Protein AF-A0A257T0F4-F1 (afdb_monomer_lite)

Sequence (349 aa):
RDERGGELGLLVGLHEEAAIVVEAPRLDPSEKIGDDTCYRVRIDRREGSTVLWVDEQTFVVRRVEYPSGGYRRVLEPYLDEITDMTITAEIEGARLDPPVDNATFEFQVPKGAELVKRFEAVRMGSRIPKFKLRSLDGRVITRESLADKIVVIKFWQRDDLPFNYDDLAGFEQIRKRYQDNDAIVFLAVNTDPDEISDEQLQDTFSKAHLSLPIARVSLEAAQRSFGLQMVWTTLILGANGTLQEHVSGKYPNQATALPKSLKTLLDGGDLVLEAPEEAPNYLFYSGFAWQNAEESEEEQRAASGMGKIAPPSAPDLLRRTRLWNCSELKQPGNIVVVHDGSGSDRVFV

Secondary structure (DSSP, 8-state):
----SSGGGGTTT-TT-TT---S--EEEEEEEETTEEEEEEEEEETTEEEEEEEETTT--EEEEEEP-HHHHHHHTTTSS------EEEE-TT--SS----GGGG---PPTT----SS--SS-TTSBPPP-EEEETTSPEEETGGGTTSEEEEEEE-TTTHHHHHHHHHHHHHHHHHTTT-TTEEEEEEE---TTS-HHHHHHHHHHTT--PPEEE--HHHHHHHH--SSSS-EEEE-TTSBEEEEE-SSPTTHHHHHHHHHHHHHTT--S-----SS----TTTSTTSSS-----HHHHHHHS----PPPP---TT------------SS----EEEE-TTS-EEEE-

pLDDT: mean 79.05, std 20.1, range [26.62, 98.44]

Radius of gyration: 28.9 Å; chains: 1; bounding box: 63×54×84 Å

Structure (mmCIF, N/CA/C/O backbone):
data_AF-A0A257T0F4-F1
#
_entry.id   AF-A0A257T0F4-F1
#
loop_
_atom_site.group_PDB
_atom_site.id
_atom_site.type_symbol
_atom_site.label_atom_id
_atom_site.label_alt_id
_atom_site.label_comp_id
_atom_site.label_asym_id
_atom_site.label_entity_id
_atom_site.label_seq_id
_atom_site.pdbx_PDB_ins_code
_atom_site.Cartn_x
_atom_site.Cartn_y
_atom_site.Cartn_z
_atom_site.occupancy
_atom_site.B_iso_or_equiv
_atom_site.auth_seq_id
_atom_site.auth_comp_id
_atom_site.auth_asym_id
_atom_site.auth_atom_id
_atom_site.pdbx_PDB_model_num
ATOM 1 N N . ARG A 1 1 ? -13.808 7.728 49.754 1.00 31.72 1 ARG A N 1
ATOM 2 C CA . ARG A 1 1 ? -14.832 7.791 48.683 1.00 31.72 1 ARG A CA 1
ATOM 3 C C . ARG A 1 1 ? -14.141 8.336 47.433 1.00 31.72 1 ARG A C 1
ATOM 5 O O . ARG A 1 1 ? -14.502 9.426 47.039 1.00 31.72 1 ARG A O 1
ATOM 12 N N . ASP A 1 2 ? -13.117 7.645 46.899 1.00 35.06 2 ASP A N 1
ATOM 13 C CA . ASP A 1 2 ? -12.361 8.135 45.725 1.00 35.06 2 ASP A CA 1
ATOM 14 C C . ASP A 1 2 ? -11.356 7.110 45.125 1.00 35.06 2 ASP A C 1
ATOM 16 O O . ASP A 1 2 ? -10.183 7.415 44.977 1.00 35.06 2 ASP A O 1
ATOM 20 N N . GLU A 1 3 ? -11.753 5.858 44.845 1.00 26.62 3 GLU A N 1
ATOM 21 C CA . GLU A 1 3 ? -10.801 4.853 44.290 1.00 26.62 3 GLU A CA 1
ATOM 22 C C . GLU A 1 3 ? -11.372 3.961 43.170 1.00 26.62 3 GLU A C 1
ATOM 24 O O . GLU A 1 3 ? -10.793 2.942 42.824 1.00 26.62 3 GLU A O 1
ATOM 29 N N . ARG A 1 4 ? -12.498 4.331 42.544 1.00 32.34 4 ARG A N 1
ATOM 30 C CA . ARG A 1 4 ? -13.114 3.520 41.465 1.00 32.34 4 ARG A CA 1
ATOM 31 C C . ARG A 1 4 ? -12.918 4.080 40.051 1.00 32.34 4 ARG A C 1
ATOM 33 O O . ARG A 1 4 ? -13.611 3.667 39.133 1.00 32.34 4 ARG A O 1
ATOM 40 N N . GLY A 1 5 ? -12.000 5.031 39.873 1.00 30.39 5 GLY A N 1
ATOM 41 C CA . GLY A 1 5 ? -11.752 5.678 38.577 1.00 30.39 5 GLY A CA 1
ATOM 42 C C . GLY A 1 5 ? -10.773 4.942 37.653 1.00 30.39 5 GLY A C 1
ATOM 43 O O . GLY A 1 5 ? -10.746 5.236 36.464 1.00 30.39 5 GLY A O 1
ATOM 44 N N . GLY A 1 6 ? -9.974 4.002 38.175 1.00 28.42 6 GLY A N 1
ATOM 45 C CA . GLY A 1 6 ? -8.860 3.397 37.430 1.00 28.42 6 GLY A CA 1
ATOM 46 C C . GLY A 1 6 ? -9.224 2.220 36.517 1.00 28.42 6 GLY A C 1
ATOM 47 O O . GLY A 1 6 ? -8.565 2.017 35.504 1.00 28.42 6 GLY A O 1
ATOM 48 N N . GLU A 1 7 ? -10.271 1.453 36.830 1.00 32.12 7 GLU A N 1
ATOM 49 C CA . GLU A 1 7 ? -10.520 0.163 36.156 1.00 32.12 7 GLU A CA 1
ATOM 50 C C . GLU A 1 7 ? -11.373 0.257 34.878 1.00 32.12 7 GLU A C 1
ATOM 52 O O . GLU A 1 7 ? -11.357 -0.666 34.067 1.00 32.12 7 GLU A O 1
ATOM 57 N N . LEU A 1 8 ? -12.059 1.377 34.615 1.00 36.09 8 LEU A N 1
ATOM 58 C CA . LEU A 1 8 ? -12.884 1.519 33.401 1.00 36.09 8 LEU A CA 1
ATOM 59 C C . LEU A 1 8 ? -12.081 1.795 32.115 1.00 36.09 8 LEU A C 1
ATOM 61 O O . LEU A 1 8 ? -12.626 1.671 31.020 1.00 36.09 8 LEU A O 1
ATOM 65 N N . GLY A 1 9 ? -10.798 2.157 32.217 1.00 29.94 9 GLY A N 1
ATOM 66 C CA . GLY A 1 9 ? -9.962 2.481 31.053 1.00 29.94 9 GLY A CA 1
ATOM 67 C C . GLY A 1 9 ? -9.586 1.273 30.184 1.00 29.94 9 GLY A C 1
ATOM 68 O O . GLY A 1 9 ? -9.301 1.436 28.998 1.00 29.94 9 GLY A O 1
ATOM 69 N N . LEU A 1 10 ? -9.616 0.057 30.741 1.00 31.95 10 LEU A N 1
ATOM 70 C CA . LEU A 1 10 ? -9.079 -1.132 30.072 1.00 31.95 10 LEU A CA 1
ATOM 71 C C . LEU A 1 10 ? -10.031 -1.751 29.031 1.00 31.95 10 LEU A C 1
ATOM 73 O O . LEU A 1 10 ? -9.577 -2.428 28.115 1.00 31.95 10 LEU A O 1
ATOM 77 N N . LEU A 1 11 ? -11.343 -1.519 29.142 1.00 36.16 11 LEU A N 1
ATOM 78 C CA . LEU A 1 11 ? -12.356 -2.250 28.363 1.00 36.16 11 LEU A CA 1
ATOM 79 C C . LEU A 1 11 ? -12.718 -1.617 27.008 1.00 36.16 11 LEU A C 1
ATOM 81 O O . LEU A 1 11 ? -13.416 -2.246 26.221 1.00 36.16 11 LEU A O 1
ATOM 85 N N . VAL A 1 12 ? -12.241 -0.403 26.704 1.00 38.19 12 VAL A N 1
ATOM 86 C CA . VAL A 1 12 ? -12.656 0.352 25.497 1.00 38.19 12 VAL A CA 1
ATOM 87 C C . VAL A 1 12 ? -11.469 0.790 24.624 1.00 38.19 12 VAL A C 1
ATOM 89 O O . VAL A 1 12 ? -11.597 1.686 23.798 1.00 38.19 12 VAL A O 1
ATOM 92 N N . GLY A 1 13 ? -10.282 0.200 24.801 1.00 33.97 13 GLY A N 1
ATOM 93 C CA . GLY A 1 13 ? -9.096 0.619 24.040 1.00 33.97 13 GLY A CA 1
ATOM 94 C C . GLY A 1 13 ? -8.626 2.044 24.367 1.00 33.97 13 GLY A C 1
ATOM 95 O O . GLY A 1 13 ? -7.978 2.683 23.550 1.00 33.97 13 GLY A O 1
ATOM 96 N N . LEU A 1 14 ? -8.915 2.548 25.572 1.00 43.88 14 LEU A N 1
ATOM 97 C CA . LEU A 1 14 ? -8.487 3.875 26.042 1.00 43.88 14 LEU A CA 1
ATOM 98 C C . LEU A 1 14 ? -7.056 3.877 26.613 1.00 43.88 14 LEU A C 1
ATOM 100 O O . LEU A 1 14 ? -6.674 4.800 27.332 1.00 43.88 14 LEU A O 1
ATOM 104 N N . HIS A 1 15 ? -6.268 2.839 26.317 1.00 38.09 15 HIS A N 1
ATOM 105 C CA . HIS A 1 15 ? -4.993 2.564 26.982 1.00 38.09 15 HIS A CA 1
ATOM 106 C C . HIS A 1 15 ? -3.889 3.596 26.667 1.00 38.09 15 HIS A C 1
ATOM 108 O O . HIS A 1 15 ? -2.888 3.638 27.376 1.00 38.09 15 HIS A O 1
ATOM 114 N N . GLU A 1 16 ? -4.078 4.473 25.675 1.00 38.53 16 GLU A N 1
ATOM 115 C CA . GLU A 1 16 ? -3.131 5.557 25.363 1.00 38.53 16 GLU A CA 1
ATOM 116 C C . GLU A 1 16 ? -3.500 6.939 25.921 1.00 38.53 16 GLU A C 1
ATOM 118 O O . GLU A 1 16 ? -2.687 7.856 25.862 1.00 38.53 16 GLU A O 1
ATOM 123 N N . GLU A 1 17 ? -4.679 7.126 26.520 1.00 43.66 17 GLU A N 1
ATOM 124 C CA . GLU A 1 17 ? -5.156 8.471 26.896 1.00 43.66 17 GLU A CA 1
ATOM 125 C C . GLU A 1 17 ? -5.349 8.687 28.403 1.00 43.66 17 GLU A C 1
ATOM 127 O O . GLU A 1 17 ? -5.990 9.650 28.834 1.00 43.66 17 GLU A O 1
ATOM 132 N N . ALA A 1 18 ? -4.744 7.844 29.243 1.00 40.78 18 ALA A N 1
ATOM 133 C CA . ALA A 1 18 ? -4.708 8.078 30.690 1.00 40.78 18 ALA A CA 1
ATOM 134 C C . ALA A 1 18 ? -3.962 9.380 31.078 1.00 40.78 18 ALA A C 1
ATOM 136 O O . ALA A 1 18 ? -4.069 9.834 32.216 1.00 40.78 18 ALA A O 1
ATOM 137 N N . ALA A 1 19 ? -3.243 10.013 30.142 1.00 40.41 19 ALA A N 1
ATOM 138 C CA . ALA A 1 19 ? -2.398 11.175 30.408 1.00 40.41 19 ALA A CA 1
ATOM 139 C C . ALA A 1 19 ? -3.082 12.556 30.282 1.00 40.41 19 ALA A C 1
ATOM 141 O O . ALA A 1 19 ? -2.454 13.555 30.627 1.00 40.41 19 ALA A O 1
ATOM 142 N N . ILE A 1 20 ? -4.339 12.677 29.820 1.00 47.91 20 ILE A N 1
ATOM 143 C CA . ILE A 1 20 ? -4.983 14.005 29.661 1.00 47.91 20 ILE A CA 1
ATOM 144 C C . ILE A 1 20 ? -6.464 14.001 30.071 1.00 47.91 20 ILE A C 1
ATOM 146 O O . ILE A 1 20 ? -7.340 14.512 29.371 1.00 47.91 20 ILE A O 1
ATOM 150 N N . VAL A 1 21 ? -6.766 13.447 31.243 1.00 52.16 21 VAL A N 1
ATOM 151 C CA . VAL A 1 21 ? -8.035 13.743 31.919 1.00 52.16 21 VAL A CA 1
ATOM 152 C C . VAL A 1 21 ? -7.911 15.140 32.535 1.00 52.16 21 VAL A C 1
ATOM 154 O O . VAL A 1 21 ? -7.123 15.346 33.455 1.00 52.16 21 VAL A O 1
ATOM 157 N N . VAL A 1 22 ? -8.632 16.122 31.980 1.00 57.03 22 VAL A N 1
ATOM 158 C CA . VAL A 1 22 ? -8.560 17.528 32.433 1.00 57.03 22 VAL A CA 1
ATOM 159 C C . VAL A 1 22 ? -9.322 17.711 33.748 1.00 57.03 22 VAL A C 1
ATOM 161 O O . VAL A 1 22 ? -8.893 18.474 34.610 1.00 57.03 22 VAL A O 1
ATOM 164 N N . GLU A 1 23 ? -10.421 16.974 33.916 1.00 68.56 23 GLU A N 1
ATOM 165 C CA . GLU A 1 23 ? -11.276 16.985 35.103 1.00 68.56 23 GLU A CA 1
ATOM 166 C C . GLU A 1 23 ? -11.734 15.566 35.456 1.00 68.56 23 GLU A C 1
ATOM 168 O O . GLU A 1 23 ? -11.866 14.710 34.582 1.00 68.56 23 GLU A O 1
ATOM 173 N N . ALA A 1 24 ? -12.005 15.316 36.740 1.00 78.56 24 ALA A N 1
ATOM 174 C CA . ALA A 1 24 ? -12.550 14.036 37.185 1.00 78.56 24 ALA A CA 1
ATOM 175 C C . ALA A 1 24 ? -13.861 13.702 36.441 1.00 78.56 24 ALA A C 1
ATOM 177 O O . ALA A 1 24 ? -14.661 14.612 36.200 1.00 78.56 24 ALA A O 1
ATOM 178 N N . PRO A 1 25 ? -14.121 12.419 36.113 1.00 87.38 25 PRO A N 1
ATOM 179 C CA . PRO A 1 25 ? -15.364 12.020 35.466 1.00 87.38 25 PRO A CA 1
ATOM 180 C C . PRO A 1 25 ? -16.592 12.503 36.241 1.00 87.38 25 PRO A C 1
ATOM 182 O O . PRO A 1 25 ? -16.653 12.403 37.470 1.00 87.38 25 PRO A O 1
ATOM 185 N N . ARG A 1 26 ? -17.584 13.009 35.513 1.00 92.06 26 ARG A N 1
ATOM 186 C CA . ARG A 1 26 ? -18.834 13.533 36.065 1.00 92.06 26 ARG A CA 1
ATOM 187 C C . ARG A 1 26 ? -19.982 12.608 35.704 1.00 92.06 26 ARG A C 1
ATOM 189 O O . ARG A 1 26 ? -20.012 12.033 34.622 1.00 92.06 26 ARG A O 1
ATOM 196 N N . LEU A 1 27 ? -20.922 12.460 36.628 1.00 93.06 27 LEU A N 1
ATOM 197 C CA . LEU A 1 27 ? -22.152 11.726 36.375 1.00 93.06 27 LEU A CA 1
ATOM 198 C C . LEU A 1 27 ? -23.221 12.725 35.927 1.00 93.06 27 LEU A C 1
ATOM 200 O O . LEU A 1 27 ? -23.702 13.522 36.735 1.00 93.06 27 LEU A O 1
ATOM 204 N N . ASP A 1 28 ? -23.554 12.687 34.644 1.00 94.81 28 ASP A N 1
ATOM 205 C CA . ASP A 1 28 ? -24.693 13.403 34.080 1.00 94.81 28 ASP A CA 1
ATOM 206 C C . ASP A 1 28 ? -26.007 12.704 34.499 1.00 94.81 28 ASP A C 1
ATOM 208 O O . ASP A 1 28 ? -25.982 11.551 34.949 1.00 94.81 28 ASP A O 1
ATOM 212 N N . PRO A 1 29 ? -27.172 13.373 34.379 1.00 96.62 29 PRO A N 1
ATOM 213 C CA . PRO A 1 29 ? -28.459 12.732 34.630 1.00 96.62 29 PRO A CA 1
ATOM 214 C C . PRO A 1 29 ? -28.623 11.451 33.807 1.00 96.62 29 PRO A C 1
ATOM 216 O O . PRO A 1 29 ? -28.313 11.431 32.615 1.00 96.62 29 PRO A O 1
ATOM 219 N N . SER A 1 30 ? -29.124 10.391 34.444 1.00 95.38 30 SER A N 1
ATOM 220 C CA . SER A 1 30 ? -29.429 9.144 33.748 1.00 95.38 30 SER A CA 1
ATOM 221 C C . SER A 1 30 ? -30.477 9.370 32.660 1.00 95.38 30 SER A C 1
ATOM 223 O O . SER A 1 30 ? -31.446 10.111 32.843 1.00 95.38 30 SER A O 1
ATOM 225 N N . GLU A 1 31 ? -30.307 8.676 31.543 1.00 97.00 31 GLU A N 1
ATOM 226 C CA . GLU A 1 31 ? -31.229 8.700 30.410 1.00 97.00 31 GLU A CA 1
ATOM 227 C C . GLU A 1 31 ? -31.456 7.284 29.886 1.00 97.00 31 GLU A C 1
ATOM 229 O O . GLU A 1 31 ? -30.790 6.336 30.305 1.00 97.00 31 GLU A O 1
ATOM 234 N N . LYS A 1 32 ? -32.430 7.126 28.988 1.00 95.25 32 LYS A N 1
ATOM 235 C CA . LYS A 1 32 ? -32.784 5.820 28.437 1.00 95.25 32 LYS A CA 1
ATOM 236 C C . LYS A 1 32 ? -32.158 5.562 27.076 1.00 95.25 32 LYS A C 1
ATOM 238 O O . LYS A 1 32 ? -32.159 6.437 26.213 1.00 95.25 32 LYS A O 1
ATOM 243 N N . ILE A 1 33 ? -31.748 4.315 26.861 1.00 88.88 33 ILE A N 1
ATOM 244 C CA . ILE A 1 33 ? -31.523 3.735 25.536 1.00 88.88 33 ILE A CA 1
ATOM 245 C C . ILE A 1 33 ? -32.585 2.650 25.342 1.00 88.88 33 ILE A C 1
ATOM 247 O O . ILE A 1 33 ? -32.514 1.576 25.933 1.00 88.88 33 ILE A O 1
ATOM 251 N N . GLY A 1 34 ? -33.610 2.948 24.539 1.00 87.88 34 GLY A N 1
ATOM 252 C CA . GLY A 1 34 ? -34.795 2.092 24.448 1.00 87.88 34 GLY A CA 1
ATOM 253 C C . GLY A 1 34 ? -35.537 2.036 25.787 1.00 87.88 34 GLY A C 1
ATOM 254 O O . GLY A 1 34 ? -35.947 3.072 26.314 1.00 87.88 34 GLY A O 1
ATOM 255 N N . ASP A 1 35 ? -35.697 0.833 26.337 1.00 89.69 35 ASP A N 1
ATOM 256 C CA . ASP A 1 35 ? -36.351 0.618 27.633 1.00 89.69 35 ASP A CA 1
ATOM 257 C C . ASP A 1 35 ? -35.382 0.684 28.827 1.00 89.69 35 ASP A C 1
ATOM 259 O O . ASP A 1 35 ? -35.828 0.933 29.955 1.00 89.69 35 ASP A O 1
ATOM 263 N N . ASP A 1 36 ? -34.079 0.533 28.568 1.00 89.38 36 ASP A N 1
ATOM 264 C CA . ASP A 1 36 ? -33.017 0.437 29.570 1.00 89.38 36 ASP A CA 1
ATOM 265 C C . ASP A 1 36 ? -32.603 1.831 30.059 1.00 89.38 36 ASP A C 1
ATOM 267 O O . ASP A 1 36 ? -32.347 2.738 29.263 1.00 89.38 36 ASP A O 1
ATOM 271 N N . THR A 1 37 ? -32.516 2.014 31.378 1.00 96.38 37 THR A N 1
ATOM 272 C CA . THR A 1 37 ? -31.956 3.233 31.978 1.00 96.38 37 THR A CA 1
ATOM 273 C C . THR A 1 37 ? -30.436 3.102 32.061 1.00 96.38 37 THR A C 1
ATOM 275 O O . THR A 1 37 ? -29.922 2.063 32.478 1.00 96.38 37 THR A O 1
ATOM 278 N N . CYS A 1 38 ? -29.708 4.156 31.698 1.00 96.50 38 CYS A N 1
ATOM 279 C CA . CYS A 1 38 ? -28.253 4.199 31.732 1.00 96.50 38 CYS A CA 1
ATOM 280 C C . CYS A 1 38 ? -27.739 5.390 32.549 1.00 96.50 38 CYS A C 1
ATOM 282 O O . CYS A 1 38 ? -28.185 6.525 32.367 1.00 96.50 38 CYS A O 1
ATOM 284 N N . TYR A 1 39 ? -26.719 5.139 33.367 1.00 96.56 39 TYR A N 1
ATOM 285 C CA . TYR A 1 39 ? -25.829 6.169 33.882 1.00 96.56 39 TYR A CA 1
ATOM 286 C C . TYR A 1 39 ? -25.052 6.801 32.727 1.00 96.56 39 TYR A C 1
ATOM 288 O O . TYR A 1 39 ? -24.509 6.095 31.877 1.00 96.56 39 TYR A O 1
ATOM 296 N N . ARG A 1 40 ? -24.947 8.130 32.725 1.00 97.12 40 ARG A N 1
ATOM 297 C CA . ARG A 1 40 ? -24.143 8.873 31.751 1.00 97.12 40 ARG A CA 1
ATOM 298 C C . ARG A 1 40 ? -22.881 9.393 32.421 1.00 97.12 40 ARG A C 1
ATOM 300 O O . ARG A 1 40 ? -22.921 10.351 33.187 1.00 97.12 40 ARG A O 1
ATOM 307 N N . VAL A 1 41 ? -21.751 8.744 32.162 1.00 95.06 41 VAL A N 1
ATOM 308 C CA . VAL A 1 41 ? -20.453 9.136 32.722 1.00 95.06 41 VAL A CA 1
ATOM 309 C C . VAL A 1 41 ? -19.721 10.004 31.707 1.00 95.06 41 VAL A C 1
ATOM 311 O O . VAL A 1 41 ? -19.222 9.507 30.698 1.00 95.06 41 VAL A O 1
ATOM 314 N N . ARG A 1 42 ? -19.658 11.308 31.972 1.00 92.75 42 ARG A N 1
ATOM 315 C CA . ARG A 1 42 ? -18.947 12.291 31.159 1.00 92.75 42 ARG A CA 1
ATOM 316 C C . ARG A 1 42 ? -17.486 12.377 31.575 1.00 92.75 42 ARG A C 1
ATOM 318 O O . ARG A 1 42 ? -17.168 12.550 32.749 1.00 92.75 42 ARG A O 1
ATOM 325 N N . ILE A 1 43 ? -16.602 12.318 30.592 1.00 89.38 43 ILE A N 1
ATOM 326 C CA . ILE A 1 43 ? -15.160 12.470 30.745 1.00 89.38 43 ILE A CA 1
ATOM 327 C C . ILE A 1 43 ? -14.736 13.636 29.858 1.00 89.38 43 ILE A C 1
ATOM 329 O O . ILE A 1 43 ? -14.767 13.535 28.631 1.00 89.38 43 ILE A O 1
ATOM 333 N N . ASP A 1 44 ? -14.364 14.753 30.475 1.00 83.94 44 ASP A N 1
ATOM 334 C CA . ASP A 1 44 ? -13.962 15.958 29.755 1.00 83.94 44 ASP A CA 1
ATOM 335 C C . ASP A 1 44 ? -12.467 15.930 29.416 1.00 83.94 44 ASP A C 1
ATOM 337 O O . ASP A 1 44 ? -11.601 15.764 30.283 1.00 83.94 44 ASP A O 1
ATOM 341 N N . ARG A 1 45 ? -12.162 16.100 28.126 1.00 75.25 45 ARG A N 1
ATOM 342 C CA . ARG A 1 45 ? -10.801 16.177 27.583 1.00 75.25 45 ARG A CA 1
ATOM 343 C C . ARG A 1 45 ? -10.615 17.482 26.815 1.00 75.25 45 ARG A C 1
ATOM 345 O O . ARG A 1 45 ? -11.577 18.169 26.474 1.00 75.25 45 ARG A O 1
ATOM 352 N N . ARG A 1 46 ? -9.360 17.821 26.497 1.00 72.88 46 ARG A N 1
ATOM 353 C CA . ARG A 1 46 ? -9.026 19.030 25.713 1.00 72.88 46 ARG A CA 1
ATOM 354 C C . ARG A 1 46 ? -9.730 19.087 24.354 1.00 72.88 46 ARG A C 1
ATOM 356 O O . ARG A 1 46 ? -9.995 20.175 23.852 1.00 72.88 46 ARG A O 1
ATOM 363 N N . GLU A 1 47 ? -10.009 17.931 23.765 1.00 70.25 47 GLU A N 1
ATOM 364 C CA . GLU A 1 47 ? -10.584 17.801 22.421 1.00 70.25 47 GLU A CA 1
ATOM 365 C C . GLU A 1 47 ? -12.118 17.703 22.422 1.00 70.25 47 GLU A C 1
ATOM 367 O O . GLU A 1 47 ? -12.749 17.733 21.363 1.00 70.25 47 GLU A O 1
ATOM 372 N N . GLY A 1 48 ? -12.724 17.640 23.610 1.00 79.50 48 GLY A N 1
ATOM 373 C CA . GLY A 1 48 ? -14.161 17.515 23.822 1.00 79.50 48 GLY A CA 1
ATOM 374 C C . GLY A 1 48 ? -14.497 16.496 24.910 1.00 79.50 48 GLY A C 1
ATOM 375 O O . GLY A 1 48 ? -13.621 15.841 25.477 1.00 79.50 48 GLY A O 1
ATOM 376 N N . SER A 1 49 ? -15.786 16.365 25.206 1.00 87.12 49 SER A N 1
ATOM 377 C CA . SER A 1 49 ? -16.288 15.379 26.162 1.00 87.12 49 SER A CA 1
ATOM 378 C C . SER A 1 49 ? -16.485 14.019 25.487 1.00 87.12 49 SER A C 1
ATOM 380 O O . SER A 1 49 ? -17.010 13.948 24.379 1.00 87.12 49 SER A O 1
ATOM 382 N N . THR A 1 50 ? -16.116 12.946 26.182 1.00 90.56 50 THR A N 1
ATOM 383 C CA . THR A 1 50 ? -16.606 11.585 25.915 1.00 90.56 50 THR A CA 1
ATOM 384 C C . THR A 1 50 ? -17.726 11.274 26.903 1.00 90.56 50 THR A C 1
ATOM 386 O O . THR A 1 50 ? -17.590 11.616 28.079 1.00 90.56 50 THR A O 1
ATOM 389 N N . VAL A 1 51 ? -18.808 10.620 26.480 1.00 94.75 51 VAL A N 1
ATOM 390 C CA . VAL A 1 51 ? -19.875 10.175 27.396 1.00 94.75 51 VAL A CA 1
ATOM 391 C C . VAL A 1 51 ? -20.072 8.671 27.270 1.00 94.75 51 VAL A C 1
ATOM 393 O O . VAL A 1 51 ? -20.410 8.162 26.203 1.00 94.75 51 VAL A O 1
ATOM 396 N N . LEU A 1 52 ? -19.867 7.957 28.374 1.00 95.38 52 LEU A N 1
ATOM 397 C CA . LEU A 1 52 ? -20.139 6.528 28.477 1.00 95.38 52 LEU A CA 1
ATOM 398 C C . LEU A 1 52 ? -21.561 6.327 28.990 1.00 95.38 52 LEU A C 1
ATOM 400 O O . LEU A 1 52 ? -21.918 6.832 30.055 1.00 95.38 52 LEU A O 1
ATOM 404 N N . TRP A 1 53 ? -22.351 5.558 28.253 1.00 96.31 53 TRP A N 1
ATOM 405 C CA . TRP A 1 53 ? -23.682 5.135 28.663 1.00 96.31 53 TRP A CA 1
ATOM 406 C C . TRP A 1 53 ? -23.583 3.748 29.273 1.00 96.31 53 TRP A C 1
ATOM 408 O O . TRP A 1 53 ? -23.373 2.762 28.566 1.00 96.31 53 TRP A O 1
ATOM 418 N N . VAL A 1 54 ? -23.697 3.690 30.593 1.00 95.12 54 VAL A N 1
ATOM 419 C CA . VAL A 1 54 ? -23.537 2.475 31.386 1.00 95.12 54 VAL A CA 1
ATOM 420 C C . VAL A 1 54 ? -24.906 2.035 31.874 1.00 95.12 54 VAL A C 1
ATOM 422 O O . VAL A 1 54 ? -25.554 2.760 32.622 1.00 95.12 54 VAL A O 1
ATOM 425 N N . ASP A 1 55 ? -25.346 0.858 31.456 1.00 93.81 55 ASP A N 1
ATOM 426 C CA . ASP A 1 55 ? -26.618 0.274 31.874 1.00 93.81 55 ASP A CA 1
ATOM 427 C C . ASP A 1 55 ? -26.711 0.197 33.409 1.00 93.81 55 ASP A C 1
ATOM 429 O O . ASP A 1 55 ? -25.798 -0.307 34.063 1.00 93.81 55 ASP A O 1
ATOM 433 N N . GLU A 1 56 ? -27.797 0.701 34.003 1.00 93.75 56 GLU A N 1
ATOM 434 C CA . GLU A 1 56 ? -27.912 0.782 35.468 1.00 93.75 56 GLU A CA 1
ATOM 435 C C . GLU A 1 56 ? -28.057 -0.590 36.140 1.00 93.75 56 GLU A C 1
ATOM 437 O O . GLU A 1 56 ? -27.767 -0.726 37.329 1.00 93.75 56 GLU A O 1
ATOM 442 N N . GLN A 1 57 ? -28.523 -1.605 35.408 1.00 90.81 57 GLN A N 1
ATOM 443 C CA . GLN A 1 57 ? -28.776 -2.935 35.963 1.00 90.81 57 GLN A CA 1
ATOM 444 C C . GLN A 1 57 ? -27.567 -3.850 35.798 1.00 90.81 57 GLN A C 1
ATOM 446 O O . GLN A 1 57 ? -27.203 -4.586 36.714 1.00 90.81 57 GLN A O 1
ATOM 451 N N . THR A 1 58 ? -26.954 -3.815 34.621 1.00 90.00 58 THR A N 1
ATOM 452 C CA . THR A 1 58 ? -25.879 -4.724 34.221 1.00 90.00 58 THR A CA 1
ATOM 453 C C . THR A 1 58 ? -24.494 -4.095 34.349 1.00 90.00 58 THR A C 1
ATOM 455 O O . THR A 1 58 ? -23.507 -4.822 34.307 1.00 90.00 58 THR A O 1
ATOM 458 N N . PHE A 1 59 ? -24.401 -2.771 34.526 1.00 91.19 59 PHE A N 1
ATOM 459 C CA . PHE A 1 59 ? -23.152 -1.998 34.550 1.00 91.19 59 PHE A CA 1
ATOM 460 C C . PHE A 1 59 ? -22.295 -2.147 33.284 1.00 91.19 59 PHE A C 1
ATOM 462 O O . PHE A 1 59 ? -21.104 -1.835 33.282 1.00 91.19 59 PHE A O 1
ATOM 469 N N . VAL A 1 60 ? -22.902 -2.602 32.187 1.00 91.94 60 VAL A N 1
ATOM 470 C CA . VAL A 1 60 ? -22.245 -2.745 30.891 1.00 91.94 60 VAL A CA 1
ATOM 471 C C . VAL A 1 60 ? -22.305 -1.411 30.146 1.00 91.94 60 VAL A C 1
ATOM 473 O O . VAL A 1 60 ? -23.338 -0.741 30.145 1.00 91.94 60 VAL A O 1
ATOM 476 N N . VAL A 1 61 ? -21.221 -1.030 29.465 1.00 93.88 61 VAL A N 1
ATOM 477 C CA . VAL A 1 61 ? -21.249 0.101 28.525 1.00 93.88 61 VAL A CA 1
ATOM 478 C C . VAL A 1 61 ? -22.075 -0.300 27.302 1.00 93.88 61 VAL A C 1
ATOM 480 O O . VAL A 1 61 ? -21.745 -1.261 26.614 1.00 93.88 61 VAL A O 1
ATOM 483 N N . ARG A 1 62 ? -23.157 0.431 27.035 1.00 93.50 62 ARG A N 1
ATOM 484 C CA . ARG A 1 62 ? -24.078 0.197 25.910 1.00 93.50 62 ARG A CA 1
ATOM 485 C C . ARG A 1 62 ? -23.839 1.155 24.752 1.00 93.50 62 ARG A C 1
ATOM 487 O O . ARG A 1 62 ? -24.071 0.783 23.609 1.00 93.50 62 ARG A O 1
ATOM 494 N N . ARG A 1 63 ? -23.351 2.362 25.044 1.00 94.88 63 ARG A N 1
ATOM 495 C CA . ARG A 1 63 ? -23.025 3.390 24.052 1.00 94.88 63 ARG A CA 1
ATOM 496 C C . ARG A 1 63 ? -21.831 4.221 24.503 1.00 94.88 63 ARG A C 1
ATOM 498 O O . ARG A 1 63 ? -21.671 4.502 25.692 1.00 94.88 63 ARG A O 1
ATOM 505 N N . VAL A 1 64 ? -21.031 4.658 23.539 1.00 94.75 64 VAL A N 1
ATOM 506 C CA . VAL A 1 64 ? -19.976 5.659 23.721 1.00 94.75 64 VAL A CA 1
ATOM 507 C C . VAL A 1 64 ? -20.255 6.837 22.795 1.00 94.75 64 VAL A C 1
ATOM 509 O O . VAL A 1 64 ? -20.375 6.651 21.588 1.00 94.75 64 VAL A O 1
ATOM 512 N N . GLU A 1 65 ? -20.356 8.043 23.347 1.00 93.50 65 GLU A N 1
ATOM 513 C CA . GLU A 1 65 ? -20.335 9.297 22.586 1.00 93.50 65 GLU A CA 1
ATOM 514 C C . GLU A 1 65 ? -18.900 9.822 22.555 1.00 93.50 65 GLU A C 1
ATOM 516 O O . GLU A 1 65 ? -18.322 10.090 23.609 1.00 93.50 65 GLU A O 1
ATOM 521 N N . TYR A 1 66 ? -18.326 9.962 21.362 1.00 88.88 66 TYR A N 1
ATOM 522 C CA . TYR A 1 66 ? -16.960 10.445 21.172 1.00 88.88 66 TYR A CA 1
ATOM 523 C C . TYR A 1 66 ? -16.915 11.968 20.995 1.00 88.88 66 TYR A C 1
ATOM 525 O O . TYR A 1 66 ? -17.862 12.561 20.465 1.00 88.88 66 TYR A O 1
ATOM 533 N N . PRO A 1 67 ? -15.793 12.618 21.357 1.00 86.69 67 PRO A N 1
ATOM 534 C CA . PRO A 1 67 ? -15.603 14.035 21.095 1.00 86.69 67 PRO A CA 1
ATOM 535 C C . PRO A 1 67 ? -15.595 14.298 19.583 1.00 86.69 67 PRO A C 1
ATOM 537 O O . PRO A 1 67 ? -14.768 13.774 18.842 1.00 86.69 67 PRO A O 1
ATOM 540 N N . SER A 1 68 ? -16.503 15.154 19.114 1.00 82.06 68 SER A N 1
ATOM 541 C CA . SER A 1 68 ? -16.604 15.527 17.694 1.00 82.06 68 SER A CA 1
ATOM 542 C C . SER A 1 68 ? -15.805 16.784 17.328 1.00 82.06 68 SER A C 1
ATOM 544 O O . SER A 1 68 ? -15.672 17.114 16.150 1.00 82.06 68 SER A O 1
ATOM 546 N N . GLY A 1 69 ? -15.235 17.484 18.317 1.00 76.88 69 GLY A N 1
ATOM 547 C CA . GLY A 1 69 ? -14.538 18.758 18.117 1.00 76.88 69 GLY A CA 1
ATOM 548 C C . GLY A 1 69 ? -13.319 18.660 17.196 1.00 76.88 69 GLY A C 1
ATOM 549 O O . GLY A 1 69 ? -13.145 19.515 16.328 1.00 76.88 69 GLY A O 1
ATOM 550 N N . GLY A 1 70 ? -12.501 17.614 17.353 1.00 73.88 70 GLY A N 1
ATOM 551 C CA . GLY A 1 70 ? -11.354 17.350 16.478 1.00 73.88 70 GLY A CA 1
ATOM 552 C C . GLY A 1 70 ? -11.775 17.071 15.033 1.00 73.88 70 GLY A C 1
ATOM 553 O O . GLY A 1 70 ? -11.263 17.698 14.108 1.00 73.88 70 GLY A O 1
ATOM 554 N N . TYR A 1 71 ? -12.775 16.207 14.844 1.00 76.19 71 TYR A N 1
ATOM 555 C CA . TYR A 1 71 ? -13.286 15.846 13.520 1.00 76.19 71 TYR A CA 1
ATOM 556 C C . TYR A 1 71 ? -13.907 17.031 12.778 1.00 76.19 71 TYR A C 1
ATOM 558 O O . TYR A 1 71 ? -13.636 17.212 11.593 1.00 76.19 71 TYR A O 1
ATOM 566 N N . ARG A 1 72 ? -14.671 17.886 13.470 1.00 75.38 72 ARG A N 1
ATOM 567 C CA . ARG A 1 72 ? -15.257 19.093 12.871 1.00 75.38 72 ARG A CA 1
ATOM 568 C C . ARG A 1 72 ? -14.181 19.989 12.244 1.00 75.38 72 ARG A C 1
ATOM 570 O O . ARG A 1 72 ? -14.301 20.348 11.079 1.00 75.38 72 ARG A O 1
ATOM 577 N N . ARG A 1 73 ? -13.082 20.254 12.966 1.00 75.38 73 ARG A N 1
ATOM 578 C CA . ARG A 1 73 ? -11.957 21.075 12.467 1.00 75.38 73 ARG A CA 1
ATOM 579 C C . ARG A 1 73 ? -11.308 20.509 11.203 1.00 75.38 73 ARG A C 1
ATOM 581 O O . ARG A 1 73 ? -10.791 21.2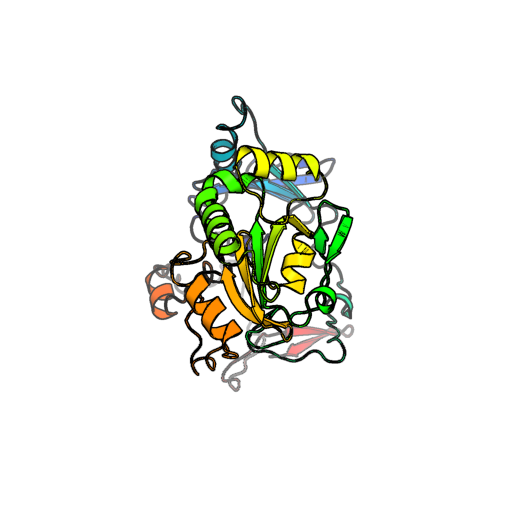74 10.396 1.00 75.38 73 ARG A O 1
ATOM 588 N N . VAL A 1 74 ? -11.294 19.184 11.060 1.00 73.69 74 VAL A N 1
ATOM 589 C CA . VAL A 1 74 ? -10.723 18.500 9.892 1.00 73.69 74 VAL A CA 1
ATOM 590 C C . VAL A 1 74 ? -11.680 18.535 8.699 1.00 73.69 74 VAL A C 1
ATOM 592 O O . VAL A 1 74 ? -11.221 18.610 7.565 1.00 73.69 74 VAL A O 1
ATOM 595 N N . LEU A 1 75 ? -12.993 18.488 8.938 1.00 75.88 75 LEU A N 1
ATOM 596 C CA . LEU A 1 75 ? -14.007 18.336 7.892 1.00 75.88 75 LEU A CA 1
ATOM 597 C C . LEU A 1 75 ? -14.562 19.665 7.356 1.00 75.88 75 LEU A C 1
ATOM 599 O O . LEU A 1 75 ? -14.856 19.747 6.167 1.00 75.88 75 LEU A O 1
ATOM 603 N N . GLU A 1 76 ? -14.668 20.709 8.183 1.00 82.56 76 GLU A N 1
ATOM 604 C CA . GLU A 1 76 ? -15.165 22.042 7.783 1.00 82.56 76 GLU A CA 1
ATOM 605 C C . GLU A 1 76 ? -14.414 22.706 6.610 1.00 82.56 76 GLU A C 1
ATOM 607 O O . GLU A 1 76 ? -15.040 23.442 5.859 1.00 82.56 76 GLU A O 1
ATOM 612 N N . PRO A 1 77 ? -13.109 22.475 6.368 1.00 84.94 77 PRO A N 1
ATOM 613 C CA . PRO A 1 77 ? -12.462 22.979 5.153 1.00 84.94 77 PRO A CA 1
ATOM 614 C C . PRO A 1 77 ? -12.989 22.356 3.850 1.00 84.94 77 PRO A C 1
ATOM 616 O O . PRO A 1 77 ? -12.744 22.900 2.773 1.00 84.94 77 PRO A O 1
ATOM 619 N N . TYR A 1 78 ? -13.662 21.205 3.934 1.00 81.81 78 TYR A N 1
ATOM 620 C CA . TYR A 1 78 ? -14.124 20.411 2.791 1.00 81.81 78 TYR A CA 1
ATOM 621 C C . TYR A 1 78 ? -15.651 20.335 2.679 1.00 81.81 78 TYR A C 1
ATOM 623 O O . TYR A 1 78 ? -16.162 19.892 1.650 1.00 81.81 78 TYR A O 1
ATOM 631 N N . LEU A 1 79 ? -16.371 20.741 3.723 1.00 76.31 79 LEU A N 1
ATOM 632 C CA . LEU A 1 79 ? -17.828 20.727 3.819 1.00 76.31 79 LEU A CA 1
ATOM 633 C C . LEU A 1 79 ? -18.331 22.135 4.164 1.00 76.31 79 LEU A C 1
ATOM 635 O O . LEU A 1 79 ? -17.577 22.960 4.668 1.00 76.31 79 LEU A O 1
ATOM 639 N N . ASP A 1 80 ? -19.611 22.411 3.921 1.00 84.06 80 ASP A N 1
ATOM 640 C CA . ASP A 1 80 ? -20.248 23.608 4.480 1.00 84.06 80 ASP A CA 1
ATOM 641 C C . ASP A 1 80 ? -20.245 23.561 6.025 1.00 84.06 80 ASP A C 1
ATOM 643 O O . ASP A 1 80 ? -19.929 22.538 6.638 1.00 84.06 80 ASP A O 1
ATOM 647 N N . GLU A 1 81 ? -20.614 24.673 6.669 1.00 84.25 81 GLU A N 1
ATOM 648 C CA . GLU A 1 81 ? -20.638 24.809 8.132 1.00 84.25 81 GLU A CA 1
ATOM 649 C C . GLU A 1 81 ? -21.365 23.636 8.826 1.00 84.25 81 GLU A C 1
ATOM 651 O O . GLU A 1 81 ? -22.567 23.411 8.641 1.00 84.25 81 GLU A O 1
ATOM 656 N N . ILE A 1 82 ? -20.635 22.894 9.666 1.00 82.69 82 ILE A N 1
ATOM 657 C CA . ILE A 1 82 ? -21.157 21.730 10.390 1.00 82.69 82 ILE A CA 1
ATOM 658 C C . ILE A 1 82 ? -21.798 22.200 11.698 1.00 82.69 82 ILE A C 1
ATOM 660 O O . ILE A 1 82 ? -21.154 22.273 12.749 1.00 82.69 82 ILE A O 1
ATOM 664 N N . THR A 1 83 ? -23.096 22.487 11.633 1.00 82.25 83 THR A N 1
ATOM 665 C CA . THR A 1 83 ? -23.880 22.987 12.778 1.00 82.25 83 THR A CA 1
ATOM 666 C C . THR A 1 83 ? -24.080 21.955 13.892 1.00 82.25 83 THR A C 1
ATOM 668 O O . THR A 1 83 ? -24.138 22.331 15.061 1.00 82.25 83 THR A O 1
ATOM 671 N N . ASP A 1 84 ? -24.123 20.661 13.559 1.00 82.62 84 ASP A N 1
ATOM 672 C CA . ASP A 1 84 ? -24.214 19.570 14.531 1.00 82.62 84 ASP A CA 1
ATOM 673 C C . ASP A 1 84 ? -23.432 18.336 14.052 1.00 82.62 84 ASP A C 1
ATOM 675 O O . ASP A 1 84 ? -23.459 17.977 12.875 1.00 82.62 84 ASP A O 1
ATOM 679 N N . MET A 1 85 ? -22.696 17.704 14.965 1.00 82.62 85 MET A N 1
ATOM 680 C CA . MET A 1 85 ? -21.949 16.475 14.701 1.00 82.62 85 MET A CA 1
ATOM 681 C C . MET A 1 85 ? -21.830 15.669 15.988 1.00 82.62 85 MET A C 1
ATOM 683 O O . MET A 1 85 ? -21.206 16.115 16.955 1.00 82.62 85 MET A O 1
ATOM 687 N N . THR A 1 86 ? -22.354 14.448 15.951 1.00 85.56 86 THR A N 1
ATOM 688 C CA . THR A 1 86 ? -22.214 13.464 17.023 1.00 85.56 86 THR A CA 1
ATOM 689 C C . THR A 1 86 ? -21.635 12.183 16.436 1.00 85.56 86 THR A C 1
ATOM 691 O O . THR A 1 86 ? -22.107 11.700 15.409 1.00 85.56 86 THR A O 1
ATOM 694 N N . ILE A 1 87 ? -20.611 11.634 17.085 1.00 87.12 87 ILE A N 1
ATOM 695 C CA . ILE A 1 87 ? -20.036 10.332 16.743 1.00 87.12 87 ILE A CA 1
ATOM 696 C C . ILE A 1 87 ? -20.370 9.393 17.893 1.00 87.12 87 ILE A C 1
ATOM 698 O O . ILE A 1 87 ? -20.009 9.667 19.038 1.00 87.12 87 ILE A O 1
ATOM 702 N N . THR A 1 88 ? -21.068 8.300 17.596 1.00 91.44 88 THR A N 1
ATOM 703 C CA . THR A 1 88 ? -21.452 7.303 18.599 1.00 91.44 88 THR A CA 1
ATOM 704 C C . THR A 1 88 ? -21.016 5.909 18.179 1.00 91.44 88 THR A C 1
ATOM 706 O O . THR A 1 88 ? -21.021 5.587 16.991 1.00 91.44 88 THR A O 1
ATOM 709 N N . ALA A 1 89 ? -20.643 5.086 19.156 1.00 89.00 89 ALA A N 1
ATOM 710 C CA . ALA A 1 89 ? -20.563 3.641 18.999 1.00 89.00 89 ALA A CA 1
ATOM 711 C C . ALA A 1 89 ? -21.620 2.988 19.888 1.00 89.00 89 ALA A C 1
ATOM 713 O O . ALA A 1 89 ? -21.638 3.218 21.098 1.00 89.00 89 ALA A O 1
ATOM 714 N N . GLU A 1 90 ? -22.481 2.175 19.282 1.00 92.69 90 GLU A N 1
ATOM 715 C CA . GLU A 1 90 ? -23.430 1.310 19.983 1.00 92.69 90 GLU A CA 1
ATOM 716 C C . GLU A 1 90 ? -22.784 -0.054 20.209 1.00 92.69 90 GLU A C 1
ATOM 718 O O . GLU A 1 90 ? -22.242 -0.655 19.280 1.00 92.69 90 GLU A O 1
ATOM 723 N N . ILE A 1 91 ? -22.847 -0.553 21.440 1.00 90.75 91 ILE A N 1
ATOM 724 C CA . ILE A 1 91 ? -22.295 -1.855 21.810 1.00 90.75 91 ILE A CA 1
ATOM 725 C C . ILE A 1 91 ? -23.459 -2.825 22.006 1.00 90.75 91 ILE A C 1
ATOM 727 O O . ILE A 1 91 ? -23.985 -3.025 23.105 1.00 90.75 91 ILE A O 1
ATOM 731 N N . GLU A 1 92 ? -23.898 -3.411 20.896 1.00 86.38 92 GLU A N 1
ATOM 732 C CA . GLU A 1 92 ? -24.997 -4.370 20.888 1.00 86.38 92 GLU A CA 1
ATOM 733 C C . GLU A 1 92 ? -24.584 -5.708 21.515 1.00 86.38 92 GLU A C 1
ATOM 735 O O . GLU A 1 92 ? -23.512 -6.248 21.245 1.00 86.38 92 GLU A O 1
ATOM 740 N N . GLY A 1 93 ? -25.452 -6.269 22.363 1.00 84.56 93 GLY A N 1
ATOM 741 C CA . GLY A 1 93 ? -25.235 -7.592 22.956 1.00 84.56 93 GLY A CA 1
ATOM 742 C C . GLY A 1 93 ? -24.093 -7.670 23.974 1.00 84.56 93 GLY A C 1
ATOM 743 O O . GLY A 1 93 ? -23.676 -8.777 24.318 1.00 84.56 93 GLY A O 1
ATOM 744 N N . ALA A 1 94 ? -23.609 -6.527 24.464 1.00 84.25 94 ALA A N 1
ATOM 745 C CA . ALA A 1 94 ? -22.545 -6.448 25.453 1.00 84.25 94 ALA A CA 1
ATOM 746 C C . ALA A 1 94 ? -22.923 -7.171 26.760 1.00 84.25 94 ALA A C 1
ATOM 748 O O . ALA A 1 94 ? -24.042 -7.048 27.262 1.00 84.25 94 ALA A O 1
ATOM 749 N N . ARG A 1 95 ? -21.982 -7.942 27.313 1.00 84.94 95 ARG A N 1
ATOM 750 C CA . ARG A 1 95 ? -22.150 -8.720 28.550 1.00 84.94 95 ARG A CA 1
ATOM 751 C C . ARG A 1 95 ? -20.865 -8.657 29.365 1.00 84.94 95 ARG A C 1
ATOM 753 O O . ARG A 1 95 ? -19.784 -8.703 28.785 1.00 84.94 95 ARG A O 1
ATOM 760 N N . LEU A 1 96 ? -20.996 -8.597 30.688 1.00 83.75 96 LEU A N 1
ATOM 761 C CA . LEU A 1 96 ? -19.879 -8.847 31.599 1.00 83.75 96 LEU A CA 1
ATOM 762 C C . LEU A 1 96 ? -19.720 -10.355 31.792 1.00 83.75 96 LEU A C 1
ATOM 764 O O . LEU A 1 96 ? -20.717 -11.063 31.947 1.00 83.75 96 LEU A O 1
ATOM 768 N N . ASP A 1 97 ? -18.474 -10.820 31.741 1.00 80.81 97 ASP A N 1
ATOM 769 C CA . ASP A 1 97 ? -18.064 -12.208 31.968 1.00 80.81 97 ASP A CA 1
ATOM 770 C C . ASP A 1 97 ? -18.929 -13.272 31.261 1.00 80.81 97 ASP A C 1
ATOM 772 O O . ASP A 1 97 ? -19.358 -14.248 31.891 1.00 80.81 97 ASP A O 1
ATOM 776 N N . PRO A 1 98 ? -19.227 -13.128 29.950 1.00 84.69 98 PRO A N 1
ATOM 777 C CA . PRO A 1 98 ? -19.886 -14.208 29.240 1.00 84.69 98 PRO A CA 1
ATOM 778 C C . PRO A 1 98 ? -18.970 -15.443 29.255 1.00 84.69 98 PRO A C 1
ATOM 780 O O . PRO A 1 98 ? -17.751 -15.300 29.151 1.00 84.69 98 PRO A O 1
ATOM 783 N N . PRO A 1 99 ? -19.517 -16.666 29.349 1.00 84.56 99 PRO A N 1
ATOM 784 C CA . PRO A 1 99 ? -18.711 -17.866 29.181 1.00 84.56 99 PRO A CA 1
ATOM 785 C C . PRO A 1 99 ? -18.075 -17.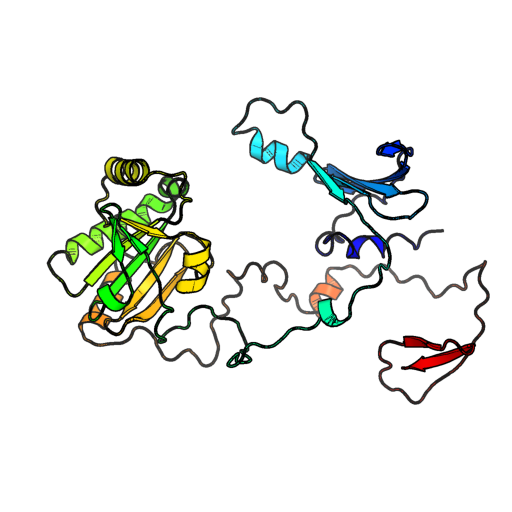839 27.787 1.00 84.56 99 PRO A C 1
ATOM 787 O O . PRO A 1 99 ? -18.780 -17.870 26.777 1.00 84.56 99 PRO A O 1
ATOM 790 N N . VAL A 1 100 ? -16.747 -17.753 27.741 1.00 83.75 100 VAL A N 1
ATOM 791 C CA . VAL A 1 100 ? -15.974 -17.807 26.500 1.00 83.75 100 VAL A CA 1
ATOM 792 C C . VAL A 1 100 ? -15.496 -19.240 26.316 1.00 83.75 100 VAL A C 1
ATOM 794 O O . VAL A 1 100 ? -14.921 -19.828 27.230 1.00 83.75 100 VAL A O 1
ATOM 797 N N . ASP A 1 101 ? -15.759 -19.819 25.148 1.00 86.06 101 ASP A N 1
ATOM 798 C CA . ASP A 1 101 ? -15.244 -21.145 24.812 1.00 86.06 101 ASP A CA 1
ATOM 799 C C . ASP A 1 101 ? -13.709 -21.092 24.788 1.00 86.06 101 ASP A C 1
ATOM 801 O O . ASP A 1 101 ? -13.141 -20.192 24.164 1.00 86.06 101 ASP A O 1
ATOM 805 N N . ASN A 1 102 ? -13.035 -22.053 25.424 1.00 82.12 102 ASN A N 1
ATOM 806 C CA . ASN A 1 102 ? -11.576 -22.177 25.375 1.00 82.12 102 ASN A CA 1
ATOM 807 C C . ASN A 1 102 ? -11.058 -22.227 23.929 1.00 82.12 102 ASN A C 1
ATOM 809 O O . ASN A 1 102 ? -9.995 -21.675 23.646 1.00 82.12 102 ASN A O 1
ATOM 813 N N . ALA A 1 103 ? -11.843 -22.795 23.006 1.00 87.06 103 ALA A N 1
ATOM 814 C CA . ALA A 1 103 ? -11.535 -22.824 21.580 1.00 87.06 103 ALA A CA 1
ATOM 815 C C . ALA A 1 103 ? -11.405 -21.421 20.953 1.00 87.06 103 ALA A C 1
ATOM 817 O O . ALA A 1 103 ? -10.727 -21.263 19.941 1.00 87.06 103 ALA A O 1
ATOM 818 N N . THR A 1 104 ? -11.994 -20.383 21.560 1.00 82.88 104 THR A N 1
ATOM 819 C CA . THR A 1 104 ? -11.886 -18.982 21.104 1.00 82.88 104 THR A CA 1
ATOM 820 C C . THR A 1 104 ? -10.443 -18.480 21.136 1.00 82.88 104 THR A C 1
ATOM 822 O O . THR A 1 104 ? -10.056 -17.651 20.315 1.00 82.88 104 THR A O 1
ATOM 825 N N . PHE A 1 105 ? -9.636 -18.993 22.068 1.00 83.75 105 PHE A N 1
ATOM 826 C CA . PHE A 1 105 ? -8.234 -18.610 22.239 1.00 83.75 105 PHE A CA 1
ATOM 827 C C . PHE A 1 105 ? -7.259 -19.669 21.707 1.00 83.75 105 PHE A C 1
ATOM 829 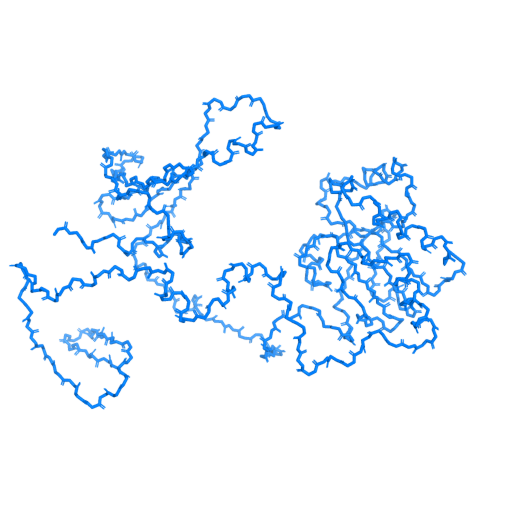O O . PHE A 1 105 ? -6.044 -19.512 21.838 1.00 83.75 105 PHE A O 1
ATOM 836 N N . GLU A 1 106 ? -7.760 -20.744 21.093 1.00 86.25 106 GLU A N 1
ATOM 837 C CA . GLU A 1 106 ? -6.906 -21.758 20.483 1.00 86.25 106 GLU A CA 1
ATOM 838 C C . GLU A 1 106 ? -6.304 -21.234 19.173 1.00 86.25 106 GLU A C 1
ATOM 840 O O . GLU A 1 106 ? -6.902 -21.293 18.099 1.00 86.25 106 GLU A O 1
ATOM 845 N N . PHE A 1 107 ? -5.066 -20.744 19.246 1.00 80.94 107 PHE A N 1
ATOM 846 C CA . PHE A 1 107 ? -4.279 -20.451 18.054 1.00 80.94 107 PHE A CA 1
ATOM 847 C C . PHE A 1 107 ? -3.653 -21.734 17.500 1.00 80.94 107 PHE A C 1
ATOM 849 O O . PHE A 1 107 ? -2.689 -22.272 18.049 1.00 80.94 107 PHE A O 1
ATOM 856 N N . GLN A 1 108 ? -4.170 -22.218 16.372 1.00 84.00 108 GLN A N 1
ATOM 857 C CA . GLN A 1 108 ? -3.535 -23.310 15.642 1.00 84.00 108 GLN A CA 1
ATOM 858 C 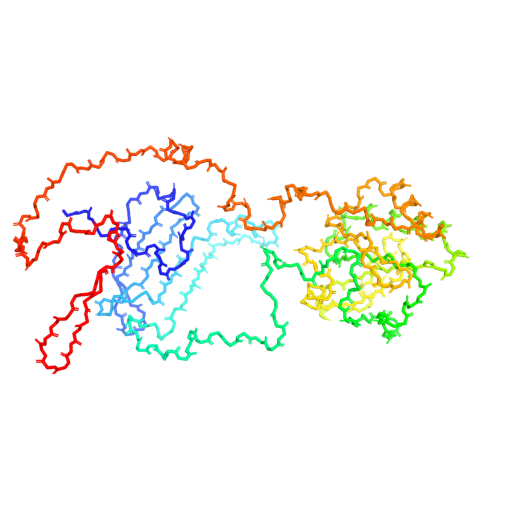C . GLN A 1 108 ? -2.407 -22.763 14.770 1.00 84.00 108 GLN A C 1
ATOM 860 O O . GLN A 1 108 ? -2.650 -22.183 13.712 1.00 84.00 108 GLN A O 1
ATOM 865 N N . VAL A 1 109 ? -1.164 -22.979 15.206 1.00 82.31 109 VAL A N 1
ATOM 866 C CA . VAL A 1 109 ? 0.030 -22.641 14.423 1.00 82.31 109 VAL A CA 1
ATOM 867 C C . VAL A 1 109 ? -0.032 -23.389 13.082 1.00 82.31 109 VAL A C 1
ATOM 869 O O . VAL A 1 109 ? -0.004 -24.625 13.075 1.00 82.31 109 VAL A O 1
ATOM 872 N N . PRO A 1 110 ? -0.109 -22.688 11.936 1.00 83.69 110 PRO A N 1
ATOM 873 C CA . PRO A 1 110 ? -0.163 -23.346 10.641 1.00 83.69 110 PRO A CA 1
ATOM 874 C C . PRO A 1 110 ? 1.069 -24.221 10.409 1.00 83.69 110 PRO A C 1
ATOM 876 O O . PRO A 1 110 ? 2.192 -23.870 10.782 1.00 83.69 110 PRO A O 1
ATOM 879 N N . LYS A 1 111 ? 0.880 -25.361 9.741 1.00 86.62 111 LYS A N 1
ATOM 880 C CA . LYS A 1 111 ? 1.988 -26.247 9.372 1.00 86.62 111 LYS A CA 1
ATOM 881 C C . LYS A 1 111 ? 3.016 -25.475 8.535 1.00 86.62 111 LYS A C 1
ATOM 883 O O . LYS A 1 111 ? 2.697 -25.017 7.441 1.00 86.62 111 LYS A O 1
ATOM 888 N N . GLY A 1 112 ? 4.249 -25.389 9.033 1.00 78.94 112 GLY A N 1
ATOM 889 C CA . GLY A 1 112 ? 5.346 -24.671 8.376 1.00 78.94 112 GLY A CA 1
ATOM 890 C C . GLY A 1 112 ? 5.496 -23.204 8.787 1.00 78.94 112 GLY A C 1
ATOM 891 O O . GLY A 1 112 ? 6.320 -22.515 8.196 1.00 78.94 112 GLY A O 1
ATOM 892 N N . ALA A 1 113 ? 4.739 -22.724 9.777 1.00 80.19 113 ALA A N 1
ATOM 893 C CA . ALA A 1 113 ? 5.022 -21.434 10.394 1.00 80.19 113 ALA A CA 1
ATOM 894 C C . ALA A 1 113 ? 6.363 -21.479 11.147 1.00 80.19 113 ALA A C 1
ATOM 896 O O . ALA A 1 113 ? 6.676 -22.456 11.831 1.00 80.19 113 ALA A O 1
ATOM 897 N N . GLU A 1 114 ? 7.142 -20.409 11.020 1.00 78.56 114 GLU A N 1
ATOM 898 C CA . GLU A 1 114 ? 8.438 -20.233 11.670 1.00 78.56 114 GLU A CA 1
ATOM 899 C C . GLU A 1 114 ? 8.342 -19.104 12.698 1.00 78.56 114 GLU A C 1
ATOM 901 O O . GLU A 1 114 ? 7.734 -18.062 12.437 1.00 78.56 114 GLU A O 1
ATOM 906 N N . LEU A 1 115 ? 8.945 -19.305 13.873 1.00 77.06 115 LEU A N 1
ATOM 907 C CA . LEU A 1 115 ? 9.074 -18.244 14.863 1.00 77.06 115 LEU A CA 1
ATOM 908 C C . LEU A 1 115 ? 10.175 -17.283 14.412 1.00 77.06 115 LEU A C 1
ATOM 910 O O . LEU A 1 115 ? 11.357 -17.621 14.432 1.00 77.06 115 LEU A O 1
ATOM 914 N N . VAL A 1 116 ? 9.778 -16.074 14.040 1.00 62.72 116 VAL A N 1
ATOM 915 C CA . VAL A 1 116 ? 10.690 -15.009 13.621 1.00 62.72 116 VAL A CA 1
ATOM 916 C C . VAL A 1 116 ? 10.751 -13.919 14.687 1.00 62.72 116 VAL A C 1
ATOM 918 O O . VAL A 1 116 ? 9.745 -13.609 15.321 1.00 62.72 116 VAL A O 1
ATOM 921 N N . LYS A 1 117 ? 11.926 -13.300 14.874 1.00 56.72 117 LYS A N 1
ATOM 922 C CA . LYS A 1 117 ? 12.074 -12.134 15.771 1.00 56.72 117 LYS A CA 1
ATOM 923 C C . LYS A 1 117 ? 11.224 -10.942 15.314 1.00 56.72 117 LYS A C 1
ATOM 925 O O . LYS A 1 117 ? 10.824 -10.126 16.134 1.00 56.72 117 LYS A O 1
ATOM 930 N N . ARG A 1 118 ? 10.963 -10.844 14.007 1.00 54.81 118 ARG A N 1
ATOM 931 C CA . ARG A 1 118 ? 10.125 -9.819 13.386 1.00 54.81 118 ARG A CA 1
ATOM 932 C C . ARG A 1 118 ? 9.372 -10.424 12.211 1.00 54.81 118 ARG A C 1
ATOM 934 O O . ARG A 1 118 ? 9.966 -11.138 11.406 1.00 54.81 118 ARG A O 1
ATOM 941 N N . PHE A 1 119 ? 8.082 -10.123 12.104 1.00 60.03 119 PHE A N 1
ATOM 942 C CA . PHE A 1 119 ? 7.298 -10.503 10.936 1.00 60.03 119 PHE A CA 1
ATOM 943 C C . PHE A 1 119 ? 7.606 -9.546 9.781 1.00 60.03 119 PHE A C 1
ATOM 945 O O . PHE A 1 119 ? 7.155 -8.401 9.768 1.00 60.03 119 PHE A O 1
ATOM 952 N N . GLU A 1 120 ? 8.393 -10.014 8.819 1.00 64.00 120 GLU A N 1
ATOM 953 C CA . GLU A 1 120 ? 8.656 -9.312 7.566 1.00 64.00 120 GLU A CA 1
ATOM 954 C C . GLU A 1 120 ? 7.906 -10.035 6.447 1.00 64.00 120 GLU A C 1
ATOM 956 O O . GLU A 1 120 ? 8.279 -11.138 6.050 1.00 64.00 120 GLU A O 1
ATOM 961 N N . ALA A 1 121 ? 6.823 -9.430 5.943 1.00 65.06 121 ALA A N 1
ATOM 962 C CA . ALA A 1 121 ? 6.034 -10.016 4.854 1.00 65.06 121 ALA A CA 1
ATOM 963 C C . ALA A 1 121 ? 6.881 -10.253 3.587 1.00 65.06 121 ALA A C 1
ATOM 965 O O . ALA A 1 121 ? 6.628 -11.184 2.822 1.00 65.06 121 ALA A O 1
ATOM 966 N N . VAL A 1 122 ? 7.916 -9.428 3.394 1.00 78.31 122 VAL A N 1
ATOM 967 C CA . VAL A 1 122 ? 8.959 -9.598 2.383 1.00 78.31 122 VAL A CA 1
ATOM 968 C C . VAL A 1 122 ? 10.325 -9.350 3.012 1.00 78.31 122 VAL A C 1
ATOM 970 O O . VAL A 1 122 ? 10.487 -8.422 3.797 1.00 78.31 122 VAL A O 1
ATOM 973 N N . ARG A 1 123 ? 11.311 -10.170 2.642 1.00 81.69 123 ARG A N 1
ATOM 974 C CA . ARG A 1 123 ? 12.690 -10.074 3.130 1.00 81.69 123 ARG A CA 1
ATOM 975 C C . ARG A 1 123 ? 13.623 -9.700 1.983 1.00 81.69 123 ARG A C 1
ATOM 977 O O . ARG A 1 123 ? 13.530 -10.282 0.899 1.00 81.69 123 ARG A O 1
ATOM 984 N N . MET A 1 124 ? 14.548 -8.776 2.231 1.00 85.50 124 MET A N 1
ATOM 985 C CA . MET A 1 124 ? 15.611 -8.420 1.284 1.00 85.50 124 MET A CA 1
ATOM 986 C C . MET A 1 124 ? 16.392 -9.667 0.833 1.00 85.50 124 MET A C 1
ATOM 988 O O . MET A 1 124 ? 16.565 -10.623 1.594 1.00 85.50 124 MET A O 1
ATOM 992 N N . GLY A 1 125 ? 16.785 -9.715 -0.439 1.00 86.94 125 GLY A N 1
ATOM 993 C CA . GLY A 1 125 ? 17.484 -10.847 -1.068 1.00 86.94 125 GLY A CA 1
ATOM 994 C C . GLY A 1 125 ? 16.633 -12.098 -1.265 1.00 86.94 125 GLY A C 1
ATOM 995 O O . GLY A 1 125 ? 17.056 -13.051 -1.914 1.00 86.94 125 GLY A O 1
ATOM 996 N N . SER A 1 126 ? 15.406 -12.114 -0.747 1.00 87.88 126 SER A N 1
ATOM 997 C CA . SER A 1 126 ? 14.498 -13.244 -0.903 1.00 87.88 126 SER A CA 1
ATOM 998 C C . SER A 1 126 ? 13.580 -13.030 -2.095 1.00 87.88 126 SER A C 1
ATOM 1000 O O . SER A 1 126 ? 13.271 -11.905 -2.491 1.00 87.88 126 SER A O 1
ATOM 1002 N N . ARG A 1 127 ? 13.131 -14.133 -2.691 1.00 89.69 127 ARG A N 1
ATOM 1003 C CA . ARG A 1 127 ? 12.144 -14.081 -3.766 1.00 89.69 127 ARG A CA 1
ATOM 1004 C C . ARG A 1 127 ? 10.815 -13.593 -3.199 1.00 89.69 127 ARG A C 1
ATOM 1006 O O . ARG A 1 127 ? 10.311 -14.197 -2.253 1.00 89.69 127 ARG A O 1
ATOM 1013 N N . ILE A 1 128 ? 10.234 -12.550 -3.790 1.00 88.56 128 ILE A N 1
ATOM 1014 C CA . ILE A 1 128 ? 8.952 -12.028 -3.301 1.00 88.56 128 ILE A CA 1
ATOM 1015 C C . ILE A 1 128 ? 7.825 -13.062 -3.476 1.00 88.56 128 ILE A C 1
ATOM 1017 O O . ILE A 1 128 ? 7.901 -13.901 -4.395 1.00 88.56 128 ILE A O 1
ATOM 1021 N N . PRO A 1 129 ? 6.787 -13.030 -2.616 1.00 89.50 129 PRO A N 1
ATOM 1022 C CA . PRO A 1 129 ? 5.582 -13.833 -2.775 1.00 89.50 129 PRO A CA 1
ATOM 1023 C C . PRO A 1 129 ? 4.994 -13.769 -4.190 1.00 89.50 129 PRO A C 1
ATOM 1025 O O . PRO A 1 129 ? 5.251 -12.855 -4.975 1.00 89.50 129 PRO A O 1
ATOM 1028 N N . LYS A 1 130 ? 4.184 -14.771 -4.542 1.00 89.50 130 LYS A N 1
ATOM 1029 C CA . LYS A 1 130 ? 3.433 -14.721 -5.800 1.00 89.50 130 LYS A CA 1
ATOM 1030 C C . LYS A 1 130 ? 2.439 -13.567 -5.740 1.00 89.50 130 LYS A C 1
ATOM 1032 O O . LYS A 1 130 ? 1.721 -13.425 -4.758 1.00 89.50 130 LYS A O 1
ATOM 1037 N N . PHE A 1 131 ? 2.354 -12.818 -6.829 1.00 93.75 131 PHE A N 1
ATOM 1038 C CA . PHE A 1 131 ? 1.421 -11.713 -6.981 1.00 93.75 131 PHE A CA 1
ATOM 1039 C C . PHE A 1 131 ? 0.754 -11.762 -8.352 1.00 93.75 131 PHE A C 1
ATOM 1041 O O . PHE A 1 131 ? 1.225 -12.427 -9.282 1.00 93.75 131 PHE A O 1
ATOM 1048 N N . LYS A 1 132 ? -0.343 -11.018 -8.467 1.00 96.75 132 LYS A N 1
ATOM 1049 C CA . LYS A 1 132 ? -1.013 -10.724 -9.728 1.00 96.75 132 LYS A CA 1
ATOM 1050 C C . LYS A 1 132 ? -1.315 -9.234 -9.758 1.00 96.75 132 LYS A C 1
ATOM 1052 O O . LYS A 1 132 ? -2.011 -8.742 -8.877 1.00 96.75 132 LYS A O 1
ATOM 1057 N N . LEU A 1 133 ? -0.788 -8.546 -10.759 1.00 98.00 133 LEU A N 1
ATOM 1058 C CA . LEU A 1 133 ? -1.173 -7.182 -11.096 1.00 98.00 133 LEU A CA 1
ATOM 1059 C C . LEU A 1 133 ? -1.979 -7.222 -12.391 1.00 98.00 133 LEU A C 1
ATOM 1061 O O . LEU A 1 133 ? -1.774 -8.103 -13.230 1.00 98.00 133 LEU A O 1
ATOM 1065 N N . ARG A 1 134 ? -2.865 -6.250 -12.574 1.00 97.69 134 ARG A N 1
ATOM 1066 C CA . ARG A 1 134 ? -3.624 -6.076 -13.814 1.00 97.69 134 ARG A CA 1
ATOM 1067 C C . ARG A 1 134 ? -3.208 -4.769 -14.477 1.00 97.69 134 ARG A C 1
ATOM 1069 O O . ARG A 1 134 ? -3.384 -3.716 -13.877 1.00 97.69 134 ARG A O 1
ATOM 1076 N N . SER A 1 135 ? -2.652 -4.804 -15.681 1.00 96.88 135 SER A N 1
ATOM 1077 C CA . SER A 1 135 ? -2.423 -3.575 -16.452 1.00 96.88 135 SER A CA 1
ATOM 1078 C C . SER A 1 135 ? -3.742 -2.977 -16.943 1.00 96.88 135 SER A C 1
ATOM 1080 O O . SER A 1 135 ? -4.766 -3.665 -17.017 1.00 96.88 135 SER A O 1
ATOM 1082 N N . LEU A 1 136 ? -3.725 -1.691 -17.302 1.00 95.31 136 LEU A N 1
ATOM 1083 C CA . LEU A 1 136 ? -4.927 -1.008 -17.804 1.00 95.31 136 LEU A CA 1
ATOM 1084 C C . LEU A 1 136 ? -5.414 -1.552 -19.158 1.00 95.31 136 LEU A C 1
ATOM 1086 O O . LEU A 1 136 ? -6.586 -1.430 -19.485 1.00 95.31 136 LEU A O 1
ATOM 1090 N N . ASP A 1 137 ? -4.543 -2.212 -19.926 1.00 92.94 137 ASP A N 1
ATOM 1091 C CA . ASP A 1 137 ? -4.914 -2.925 -21.158 1.00 92.94 137 ASP A CA 1
ATOM 1092 C C . ASP A 1 137 ? -5.445 -4.355 -20.907 1.00 92.94 137 ASP A C 1
ATOM 1094 O O . ASP A 1 137 ? -5.669 -5.116 -21.846 1.00 92.94 137 ASP A O 1
ATOM 1098 N N . GLY A 1 138 ? -5.636 -4.740 -19.641 1.00 93.44 138 GLY A N 1
ATOM 1099 C CA . GLY A 1 138 ? -6.218 -6.022 -19.241 1.00 93.44 138 GLY A CA 1
ATOM 1100 C C . GLY A 1 138 ? -5.233 -7.189 -19.146 1.00 93.44 138 GLY A C 1
ATOM 1101 O O . GLY A 1 138 ? -5.643 -8.292 -18.775 1.00 93.44 138 GLY A O 1
ATOM 1102 N N . ARG A 1 139 ? -3.937 -6.993 -19.428 1.00 96.44 139 ARG A N 1
ATOM 1103 C CA . ARG A 1 139 ? -2.936 -8.055 -19.234 1.00 96.44 139 ARG A CA 1
ATOM 1104 C C . ARG A 1 139 ? -2.702 -8.328 -17.747 1.00 96.44 139 ARG A C 1
ATOM 1106 O O . ARG A 1 139 ? -2.713 -7.438 -16.897 1.00 96.44 139 ARG A O 1
ATOM 1113 N N . VAL A 1 140 ? -2.447 -9.596 -17.434 1.00 97.69 140 VAL A N 1
ATOM 1114 C CA . VAL A 1 140 ? -2.070 -10.024 -16.084 1.00 97.69 140 VAL A CA 1
ATOM 1115 C C . VAL A 1 140 ? -0.550 -10.062 -15.991 1.00 97.69 140 VAL A C 1
ATOM 1117 O O . VAL A 1 140 ? 0.102 -10.809 -16.719 1.00 97.69 140 VAL A O 1
ATOM 1120 N N . ILE A 1 141 ? 0.007 -9.280 -15.072 1.00 97.81 141 ILE A N 1
ATOM 1121 C CA . ILE A 1 141 ? 1.436 -9.256 -14.767 1.00 97.81 141 ILE A CA 1
ATOM 1122 C C . ILE A 1 141 ? 1.661 -10.098 -13.514 1.00 97.81 141 ILE A C 1
ATOM 1124 O O . ILE A 1 141 ? 1.073 -9.873 -12.456 1.00 97.81 141 ILE A O 1
ATOM 1128 N N . THR A 1 142 ? 2.524 -11.091 -13.645 1.00 96.38 142 THR A N 1
ATOM 1129 C CA . THR A 1 142 ? 2.925 -12.020 -12.587 1.00 96.38 142 THR A CA 1
ATOM 1130 C C . THR A 1 142 ? 4.434 -11.993 -12.417 1.00 96.38 142 THR A C 1
ATOM 1132 O O . THR A 1 142 ? 5.169 -11.543 -13.302 1.00 96.38 142 THR A O 1
ATOM 1135 N N . ARG A 1 143 ? 4.915 -12.548 -11.307 1.00 92.44 143 ARG A N 1
ATOM 1136 C CA . ARG A 1 143 ? 6.348 -12.760 -11.089 1.00 92.44 143 ARG A CA 1
ATOM 1137 C C . ARG A 1 143 ? 6.986 -13.555 -12.230 1.00 92.44 143 ARG A C 1
ATOM 1139 O O . ARG A 1 143 ? 8.100 -13.260 -12.633 1.00 92.44 143 ARG A O 1
ATOM 1146 N N . GLU A 1 144 ? 6.277 -14.546 -12.758 1.00 93.75 144 GLU A N 1
ATOM 1147 C CA . GLU A 1 144 ? 6.745 -15.396 -13.850 1.00 93.75 144 GLU A CA 1
ATOM 1148 C C . GLU A 1 144 ? 6.810 -14.636 -15.186 1.00 93.75 144 GLU A C 1
ATOM 1150 O O . GLU A 1 144 ? 7.754 -14.824 -15.943 1.00 93.75 144 GLU A O 1
ATOM 1155 N N . SER A 1 145 ? 5.875 -13.715 -15.453 1.00 95.12 145 SER A N 1
ATOM 1156 C CA . SER A 1 145 ? 5.927 -12.858 -16.656 1.00 95.12 145 SER A CA 1
ATOM 1157 C C . SER A 1 145 ? 7.050 -11.814 -16.641 1.00 95.12 145 SER A C 1
ATOM 1159 O O . SER A 1 145 ? 7.348 -11.216 -17.671 1.00 95.12 145 SER A O 1
ATOM 1161 N N . LEU A 1 146 ? 7.645 -11.579 -15.469 1.00 95.44 146 LEU A N 1
ATOM 1162 C CA . LEU A 1 146 ? 8.745 -10.640 -15.254 1.00 95.44 146 LEU A CA 1
ATOM 1163 C C . LEU A 1 146 ? 10.088 -11.355 -15.037 1.00 95.44 146 LEU A C 1
ATOM 1165 O O . LEU A 1 146 ? 11.054 -10.718 -14.628 1.00 95.44 146 LEU A O 1
ATOM 1169 N N . ALA A 1 147 ? 10.147 -12.669 -15.276 1.00 92.75 147 ALA A N 1
ATOM 1170 C CA . ALA A 1 147 ? 11.381 -13.433 -15.155 1.00 92.75 147 ALA A CA 1
ATOM 1171 C C . ALA A 1 147 ? 12.489 -12.852 -16.047 1.00 92.75 147 ALA A C 1
ATOM 1173 O O . ALA A 1 147 ? 12.219 -12.337 -17.134 1.00 92.75 147 ALA A O 1
ATOM 1174 N N . ASP A 1 148 ? 13.725 -12.937 -15.558 1.00 95.75 148 ASP A N 1
ATOM 1175 C CA . ASP A 1 148 ? 14.947 -12.479 -16.223 1.00 95.75 148 ASP A CA 1
ATOM 1176 C C . ASP A 1 148 ? 15.004 -10.963 -16.487 1.00 95.75 148 ASP A C 1
ATOM 1178 O O . ASP A 1 148 ? 15.846 -10.487 -17.249 1.00 95.75 148 ASP A O 1
ATOM 1182 N N . LYS A 1 149 ? 14.137 -10.181 -15.827 1.00 97.75 149 LYS A N 1
ATOM 1183 C CA . LYS A 1 149 ? 14.095 -8.717 -15.927 1.00 97.75 149 LYS A CA 1
ATOM 1184 C C . LYS A 1 149 ? 14.315 -8.063 -14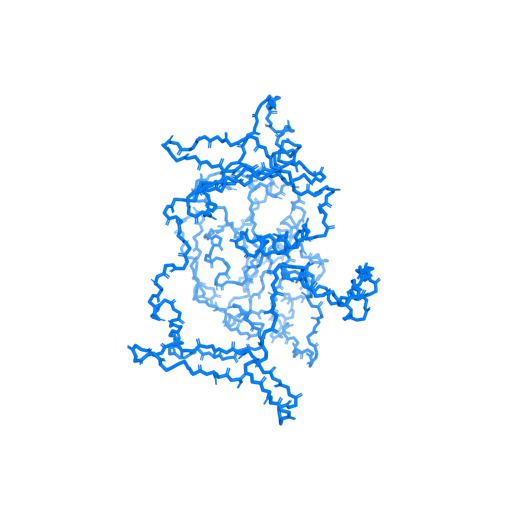.571 1.00 97.75 149 LYS A C 1
ATOM 1186 O O . LYS A 1 149 ? 13.779 -8.502 -13.558 1.00 97.75 149 LYS A O 1
ATOM 1191 N N . ILE A 1 150 ? 15.059 -6.965 -14.566 1.00 98.31 150 ILE A N 1
ATOM 1192 C CA . ILE A 1 150 ? 15.097 -6.037 -13.438 1.00 98.31 150 ILE A CA 1
ATOM 1193 C C . ILE A 1 150 ? 13.774 -5.272 -13.441 1.00 98.31 150 ILE A C 1
ATOM 1195 O O . ILE A 1 150 ? 13.397 -4.684 -14.455 1.00 98.31 150 ILE A O 1
ATOM 1199 N N . VAL A 1 151 ? 13.055 -5.272 -12.323 1.00 97.94 151 VAL A N 1
ATOM 1200 C CA . VAL A 1 151 ? 11.731 -4.642 -12.240 1.00 97.94 151 VAL A CA 1
ATOM 1201 C C . VAL A 1 151 ? 11.762 -3.520 -11.222 1.00 97.94 151 VAL A C 1
ATOM 1203 O O . VAL A 1 151 ? 12.057 -3.748 -10.056 1.00 97.94 151 VAL A O 1
ATOM 1206 N N . VAL A 1 152 ? 11.403 -2.319 -11.656 1.00 97.94 152 VAL A N 1
ATOM 1207 C CA . VAL A 1 152 ? 11.207 -1.150 -10.804 1.00 97.94 152 VAL A CA 1
ATOM 1208 C C . VAL A 1 152 ? 9.712 -0.920 -10.656 1.00 97.94 152 VAL A C 1
ATOM 1210 O O . VAL A 1 152 ? 9.020 -0.626 -11.631 1.00 97.94 152 VAL A O 1
ATOM 1213 N N . ILE A 1 153 ? 9.208 -1.063 -9.437 1.00 97.94 153 ILE A N 1
ATOM 1214 C CA . ILE A 1 153 ? 7.791 -0.925 -9.116 1.00 97.94 153 ILE A CA 1
ATOM 1215 C C . ILE A 1 153 ? 7.617 0.291 -8.217 1.00 97.94 153 ILE A C 1
ATOM 1217 O O . ILE A 1 153 ? 8.182 0.330 -7.128 1.00 97.94 153 ILE A O 1
ATOM 1221 N N . LYS A 1 154 ? 6.809 1.261 -8.645 1.00 97.69 154 LYS A N 1
ATOM 1222 C CA . LYS A 1 154 ? 6.400 2.394 -7.814 1.00 97.69 154 LYS A CA 1
ATOM 1223 C C . LYS A 1 154 ? 4.921 2.286 -7.484 1.00 97.69 154 LYS A C 1
ATOM 1225 O O . LYS A 1 154 ? 4.087 2.389 -8.381 1.00 97.69 154 LYS A O 1
ATOM 1230 N N . PHE A 1 155 ? 4.602 2.093 -6.211 1.00 98.00 155 PHE A N 1
ATOM 1231 C CA . PHE A 1 155 ? 3.225 2.088 -5.732 1.00 98.00 155 PHE A CA 1
ATOM 1232 C C . PHE A 1 155 ? 2.720 3.516 -5.538 1.00 98.00 155 PHE A C 1
ATOM 1234 O O . PHE A 1 155 ? 3.460 4.353 -5.026 1.00 98.00 155 PHE A O 1
ATOM 1241 N N . TRP A 1 156 ? 1.483 3.803 -5.937 1.00 97.19 156 TRP A N 1
ATOM 1242 C CA . TRP A 1 156 ? 0.904 5.148 -5.870 1.00 97.19 156 TRP A CA 1
ATOM 1243 C C . TRP A 1 156 ? -0.625 5.111 -5.746 1.00 97.19 156 TRP A C 1
ATOM 1245 O O . TRP A 1 156 ? -1.259 4.087 -6.011 1.00 97.19 156 TRP A O 1
ATOM 1255 N N . GLN A 1 157 ? -1.201 6.254 -5.386 1.00 95.94 157 GLN A N 1
ATOM 1256 C CA . GLN A 1 157 ? -2.640 6.519 -5.389 1.00 95.94 157 GLN A CA 1
ATOM 1257 C C . GLN A 1 157 ? -2.927 7.840 -6.095 1.00 95.94 157 GLN A C 1
ATOM 1259 O O . GLN A 1 157 ? -2.087 8.745 -6.107 1.00 95.94 157 GLN A O 1
ATOM 1264 N N . ARG A 1 158 ? -4.108 7.940 -6.707 1.00 94.44 158 ARG A N 1
ATOM 1265 C CA . ARG A 1 158 ? -4.506 9.072 -7.546 1.00 94.44 158 ARG A CA 1
ATOM 1266 C C . ARG A 1 158 ? -4.508 10.387 -6.781 1.00 94.44 158 ARG A C 1
ATOM 1268 O O . ARG A 1 158 ? -3.931 11.361 -7.260 1.00 94.44 158 ARG A O 1
ATOM 1275 N N . ASP A 1 159 ? -5.140 10.403 -5.614 1.00 90.75 159 ASP A N 1
ATOM 1276 C CA . ASP A 1 159 ? -5.396 11.643 -4.873 1.00 90.75 159 ASP A CA 1
ATOM 1277 C C . ASP A 1 159 ? -4.117 12.217 -4.238 1.00 90.75 159 ASP A C 1
ATOM 1279 O O . ASP A 1 159 ? -4.002 13.425 -4.038 1.00 90.75 159 ASP A O 1
ATOM 1283 N N . ASP A 1 160 ? -3.100 11.376 -4.049 1.00 90.19 160 ASP A N 1
ATOM 1284 C CA . ASP A 1 160 ? -1.791 11.778 -3.540 1.00 90.19 160 ASP A CA 1
ATOM 1285 C C . ASP A 1 160 ? -0.828 12.274 -4.631 1.00 90.19 160 ASP A C 1
ATOM 1287 O O . ASP A 1 160 ? 0.244 12.814 -4.325 1.00 90.19 160 ASP A O 1
ATOM 1291 N N . LEU A 1 161 ? -1.160 12.061 -5.912 1.00 90.44 161 LEU A N 1
ATOM 1292 C CA . LEU A 1 161 ? -0.277 12.388 -7.030 1.00 90.44 161 LEU A CA 1
ATOM 1293 C C . LEU A 1 161 ? 0.158 13.861 -7.048 1.00 90.44 161 LEU A C 1
ATOM 1295 O O . LEU A 1 161 ? 1.341 14.092 -7.289 1.00 90.44 161 LEU A O 1
ATOM 1299 N N . PRO A 1 162 ? -0.703 14.865 -6.780 1.00 89.31 162 PRO A N 1
ATOM 1300 C CA . PRO A 1 162 ? -0.272 16.263 -6.772 1.00 89.31 162 PRO A CA 1
ATOM 1301 C C . PRO A 1 162 ? 0.869 16.544 -5.784 1.00 89.31 162 PRO A C 1
ATOM 1303 O O . PRO A 1 162 ? 1.758 17.337 -6.087 1.00 89.31 162 PRO A O 1
ATOM 1306 N N . PHE A 1 163 ? 0.881 15.866 -4.633 1.00 87.56 163 PHE A N 1
ATOM 1307 C CA . PHE A 1 163 ? 1.899 16.045 -3.593 1.00 87.56 163 PHE A CA 1
ATOM 1308 C C . PHE A 1 163 ? 3.196 15.282 -3.885 1.00 87.56 163 PHE A C 1
ATOM 1310 O O . PHE A 1 163 ? 4.261 15.674 -3.415 1.00 87.56 163 PHE A O 1
ATOM 1317 N N . ASN A 1 164 ? 3.116 14.214 -4.682 1.00 88.88 164 ASN A N 1
ATOM 1318 C CA . ASN A 1 164 ? 4.228 13.306 -4.977 1.00 88.88 164 ASN A CA 1
ATOM 1319 C C . ASN A 1 164 ? 4.585 13.265 -6.475 1.00 88.88 164 ASN A C 1
ATOM 1321 O O . ASN A 1 164 ? 5.245 12.335 -6.948 1.00 88.88 164 ASN A O 1
ATOM 1325 N N . TYR A 1 165 ? 4.143 14.268 -7.238 1.00 91.94 165 TYR A N 1
ATOM 1326 C CA . TYR A 1 165 ? 4.297 14.324 -8.692 1.00 91.94 165 TYR A CA 1
ATOM 1327 C C . TYR A 1 165 ? 5.761 14.211 -9.117 1.00 91.94 165 TYR A C 1
ATOM 1329 O O . TYR A 1 165 ? 6.089 13.502 -10.067 1.00 91.94 165 TYR A O 1
ATOM 1337 N N . ASP A 1 166 ? 6.651 14.902 -8.407 1.00 91.31 166 ASP A N 1
ATOM 1338 C CA . ASP A 1 166 ? 8.062 14.975 -8.763 1.00 91.31 166 ASP A CA 1
ATOM 1339 C C . ASP A 1 166 ? 8.795 13.634 -8.606 1.00 91.31 166 ASP A C 1
ATOM 1341 O O . ASP A 1 166 ? 9.767 13.369 -9.319 1.00 91.31 166 ASP A O 1
ATOM 1345 N N . ASP A 1 167 ? 8.293 12.758 -7.737 1.00 91.50 167 ASP A N 1
ATOM 1346 C CA . ASP A 1 167 ? 8.762 11.385 -7.601 1.00 91.50 167 ASP A CA 1
ATOM 1347 C C . ASP A 1 167 ? 8.434 10.596 -8.880 1.00 91.50 167 ASP A C 1
ATOM 1349 O O . ASP A 1 167 ? 9.340 10.235 -9.630 1.00 91.50 167 ASP A O 1
ATOM 1353 N N . LEU A 1 168 ? 7.153 10.446 -9.244 1.00 94.56 168 LEU A N 1
ATOM 1354 C CA . LEU A 1 168 ? 6.759 9.732 -10.473 1.00 94.56 168 LEU A CA 1
ATOM 1355 C C . LEU A 1 168 ? 7.339 10.357 -11.752 1.00 94.56 168 LEU A C 1
ATOM 1357 O O . LEU A 1 168 ? 7.753 9.629 -12.658 1.00 94.56 168 LEU A O 1
ATOM 1361 N N . ALA A 1 169 ? 7.436 11.686 -11.824 1.00 95.00 169 ALA A N 1
ATOM 1362 C CA . ALA A 1 169 ? 8.077 12.373 -12.942 1.00 95.00 169 ALA A CA 1
ATOM 1363 C C . ALA A 1 169 ? 9.575 12.034 -13.055 1.00 95.00 169 ALA A C 1
ATOM 1365 O O . ALA A 1 169 ? 10.107 11.933 -14.164 1.00 95.00 169 ALA A O 1
ATOM 1366 N N . GLY A 1 170 ? 10.270 11.825 -11.935 1.00 94.06 170 GLY A N 1
ATOM 1367 C CA . GLY A 1 170 ? 11.655 11.360 -11.943 1.00 94.06 170 GLY A CA 1
ATOM 1368 C C . GLY A 1 170 ? 11.794 9.914 -12.412 1.00 94.06 170 GLY A C 1
ATOM 1369 O O . GLY A 1 170 ? 12.657 9.636 -13.250 1.00 94.06 170 GLY A O 1
ATOM 1370 N N . PHE A 1 171 ? 10.906 9.016 -11.973 1.00 95.31 171 PHE A N 1
ATOM 1371 C CA . PHE A 1 171 ? 10.842 7.647 -12.504 1.00 95.31 171 PHE A CA 1
ATOM 1372 C C . PHE A 1 171 ? 10.586 7.636 -14.017 1.00 95.31 171 PHE A C 1
ATOM 1374 O O . PHE A 1 171 ? 11.259 6.901 -14.736 1.00 95.31 171 PHE A O 1
ATOM 1381 N N . GLU A 1 172 ? 9.686 8.482 -14.529 1.00 95.50 172 GLU A N 1
ATOM 1382 C CA . GLU A 1 172 ? 9.445 8.636 -15.972 1.00 95.50 172 GLU A CA 1
ATOM 1383 C C . GLU A 1 172 ? 10.715 9.067 -16.716 1.00 95.50 172 GLU A C 1
ATOM 1385 O O . GLU A 1 172 ? 11.075 8.475 -17.735 1.00 95.50 172 GLU A O 1
ATOM 1390 N N . GLN A 1 173 ? 11.430 10.074 -16.206 1.00 95.69 173 GLN A N 1
ATOM 1391 C CA . GLN A 1 173 ? 12.682 10.523 -16.817 1.00 95.69 173 GLN A CA 1
ATOM 1392 C C . GLN A 1 173 ? 13.725 9.410 -16.860 1.00 95.69 173 GLN A C 1
ATOM 1394 O O . GLN A 1 173 ? 14.438 9.285 -17.852 1.00 95.69 173 GLN A O 1
ATOM 1399 N N . ILE A 1 174 ? 13.829 8.607 -15.803 1.00 95.88 174 ILE A N 1
ATOM 1400 C CA . ILE A 1 174 ? 14.784 7.501 -15.742 1.00 95.88 174 ILE A CA 1
ATOM 1401 C C . ILE A 1 174 ? 14.348 6.380 -16.686 1.00 95.88 174 ILE A C 1
ATOM 1403 O O . ILE A 1 174 ? 15.173 5.925 -17.475 1.00 95.88 174 ILE A O 1
ATOM 1407 N N . ARG A 1 175 ? 13.062 6.010 -16.716 1.00 95.88 175 ARG A N 1
ATOM 1408 C CA . ARG A 1 175 ? 12.525 5.044 -17.686 1.00 95.88 175 ARG A CA 1
ATOM 1409 C C . ARG A 1 175 ? 12.870 5.448 -19.117 1.00 95.88 175 ARG A C 1
ATOM 1411 O O . ARG A 1 175 ? 13.347 4.610 -19.871 1.00 95.88 175 ARG A O 1
ATOM 1418 N N . LYS A 1 176 ? 12.695 6.724 -19.484 1.00 95.44 176 LYS A N 1
ATOM 1419 C CA . LYS A 1 176 ? 13.058 7.236 -20.819 1.00 95.44 176 LYS A CA 1
ATOM 1420 C C . LYS A 1 176 ? 14.541 7.029 -21.151 1.00 95.44 176 LYS A C 1
ATOM 1422 O O . LYS A 1 176 ? 14.859 6.708 -22.288 1.00 95.44 176 LYS A O 1
ATOM 1427 N N . ARG A 1 177 ? 15.450 7.154 -20.176 1.00 95.00 177 ARG A N 1
ATOM 1428 C CA . ARG A 1 177 ? 16.895 6.889 -20.372 1.00 95.00 177 ARG A CA 1
ATOM 1429 C C . ARG A 1 177 ? 17.190 5.414 -20.650 1.00 95.00 177 ARG A C 1
ATOM 1431 O O . ARG A 1 177 ? 18.160 5.115 -21.333 1.00 95.00 177 ARG A O 1
ATOM 1438 N N . TYR A 1 178 ? 16.369 4.515 -20.112 1.00 95.25 178 TYR A N 1
ATOM 1439 C CA . TYR A 1 178 ? 16.495 3.064 -20.264 1.00 95.25 178 TYR A CA 1
ATOM 1440 C C . TYR A 1 178 ? 15.463 2.472 -21.236 1.00 95.25 178 TYR A C 1
ATOM 1442 O O . TYR A 1 178 ? 15.264 1.263 -21.240 1.00 95.25 178 TYR A O 1
ATOM 1450 N N . GLN A 1 179 ? 14.802 3.294 -22.058 1.00 93.12 179 GLN A N 1
ATOM 1451 C CA . GLN A 1 179 ? 13.683 2.852 -22.900 1.00 93.12 179 GLN A CA 1
ATOM 1452 C C . GLN A 1 179 ? 14.071 1.775 -23.924 1.00 93.12 179 GLN A C 1
ATOM 1454 O O . GLN A 1 179 ? 13.227 0.966 -24.288 1.00 93.12 179 GLN A O 1
ATOM 1459 N N . ASP A 1 180 ? 15.339 1.759 -24.345 1.00 94.56 180 ASP A N 1
ATOM 1460 C CA . ASP A 1 180 ? 15.887 0.805 -25.316 1.00 94.56 180 ASP A CA 1
ATOM 1461 C C . ASP A 1 180 ? 16.507 -0.436 -24.639 1.00 94.56 180 ASP A C 1
ATOM 1463 O O . ASP A 1 180 ? 17.156 -1.251 -25.294 1.00 94.56 180 ASP A O 1
ATOM 1467 N N . ASN A 1 181 ? 16.360 -0.576 -23.315 1.00 95.94 181 ASN A N 1
ATOM 1468 C CA . ASN A 1 181 ? 16.886 -1.703 -22.550 1.00 95.94 181 ASN A CA 1
ATOM 1469 C C . ASN A 1 181 ? 15.755 -2.626 -22.075 1.00 95.94 181 ASN A C 1
ATOM 1471 O O . ASN A 1 181 ? 15.183 -2.441 -21.000 1.00 95.94 181 ASN A O 1
ATOM 1475 N N . ASP A 1 182 ? 15.503 -3.683 -22.846 1.00 95.31 182 ASP A N 1
ATOM 1476 C CA . ASP A 1 182 ? 14.455 -4.674 -22.570 1.00 95.31 182 ASP A CA 1
ATOM 1477 C C . ASP A 1 182 ? 14.679 -5.509 -21.294 1.00 95.31 182 ASP A C 1
ATOM 1479 O O . ASP A 1 182 ? 13.768 -6.231 -20.861 1.00 95.31 182 ASP A O 1
ATOM 1483 N N . ALA A 1 183 ? 15.867 -5.426 -20.683 1.00 97.25 183 ALA A N 1
ATOM 1484 C CA . ALA A 1 183 ? 16.172 -6.084 -19.415 1.00 97.25 183 ALA A CA 1
ATOM 1485 C C . ALA A 1 183 ? 15.588 -5.339 -18.204 1.00 97.25 183 ALA A C 1
ATOM 1487 O O . ALA A 1 183 ? 15.598 -5.892 -17.106 1.00 97.25 183 ALA A O 1
ATOM 1488 N N . ILE A 1 184 ? 15.071 -4.115 -18.377 1.00 97.94 184 ILE A N 1
ATOM 1489 C CA . ILE A 1 184 ? 14.485 -3.318 -17.293 1.00 97.94 184 ILE A CA 1
ATOM 1490 C C . ILE A 1 184 ? 13.009 -3.045 -17.572 1.00 97.94 184 ILE A C 1
ATOM 1492 O O . ILE A 1 184 ? 12.624 -2.629 -18.662 1.00 97.94 184 ILE A O 1
ATOM 1496 N N . VAL A 1 185 ? 12.168 -3.227 -16.558 1.00 97.31 185 VAL A N 1
ATOM 1497 C CA . VAL A 1 185 ? 10.739 -2.907 -16.609 1.00 97.31 185 VAL A CA 1
ATOM 1498 C C . VAL A 1 185 ? 10.412 -1.903 -15.523 1.00 97.31 185 VAL A C 1
ATOM 1500 O O . VAL A 1 185 ? 10.742 -2.114 -14.362 1.00 97.31 185 VAL A O 1
ATOM 1503 N N . PHE A 1 186 ? 9.709 -0.838 -15.895 1.00 97.69 186 PHE A N 1
ATOM 1504 C CA . PHE A 1 186 ? 9.155 0.134 -14.957 1.00 97.69 186 PHE A CA 1
ATOM 1505 C C . PHE A 1 186 ? 7.639 -0.033 -14.892 1.00 97.69 186 PHE A C 1
ATOM 1507 O O . PHE A 1 186 ? 6.981 -0.044 -15.933 1.00 97.69 186 PHE A O 1
ATOM 1514 N N . LEU A 1 187 ? 7.095 -0.136 -13.680 1.00 97.69 187 LEU A N 1
ATOM 1515 C CA . LEU A 1 187 ? 5.662 -0.238 -13.415 1.00 97.69 187 LEU A CA 1
ATOM 1516 C C . LEU A 1 187 ? 5.243 0.819 -12.392 1.00 97.69 187 LEU A C 1
ATOM 1518 O O . LEU A 1 187 ? 5.773 0.857 -11.282 1.00 97.69 187 LEU A O 1
ATOM 1522 N N . ALA A 1 188 ? 4.250 1.632 -12.744 1.00 98.06 188 ALA A N 1
ATOM 1523 C CA . ALA A 1 188 ? 3.515 2.448 -11.788 1.00 98.06 188 ALA A CA 1
ATOM 1524 C C . ALA A 1 188 ? 2.283 1.659 -11.324 1.00 98.06 188 ALA A C 1
ATOM 1526 O O . ALA A 1 188 ? 1.314 1.496 -12.065 1.00 98.06 188 ALA A O 1
ATOM 1527 N N . VAL A 1 189 ? 2.322 1.125 -10.107 1.00 98.44 189 VAL A N 1
ATOM 1528 C CA . VAL A 1 189 ? 1.277 0.249 -9.572 1.00 98.44 189 VAL A CA 1
ATOM 1529 C C . VAL A 1 189 ? 0.315 1.046 -8.702 1.00 98.44 189 VAL A C 1
ATOM 1531 O O . VAL A 1 189 ? 0.663 1.500 -7.618 1.00 98.44 189 VAL A O 1
ATOM 1534 N N . ASN A 1 190 ? -0.901 1.225 -9.191 1.00 98.44 190 ASN A N 1
ATOM 1535 C CA . ASN A 1 190 ? -1.963 1.918 -8.489 1.00 98.44 190 ASN A CA 1
ATOM 1536 C C . ASN A 1 190 ? -2.656 0.983 -7.482 1.00 98.44 190 ASN A C 1
ATOM 1538 O O . ASN A 1 190 ? -2.948 -0.173 -7.813 1.00 98.44 190 ASN A O 1
ATOM 1542 N N . THR A 1 191 ? -2.915 1.493 -6.276 1.00 97.81 191 THR A N 1
ATOM 1543 C CA . THR A 1 191 ? -3.615 0.763 -5.204 1.00 97.81 191 THR A CA 1
ATOM 1544 C C . THR A 1 191 ? -4.979 1.347 -4.851 1.00 97.81 191 THR A C 1
ATOM 1546 O O . THR A 1 191 ? -5.524 1.003 -3.801 1.00 97.81 191 THR A O 1
ATOM 1549 N N . ASP A 1 192 ? -5.520 2.237 -5.688 1.00 97.25 192 ASP A N 1
ATOM 1550 C CA . ASP A 1 192 ? -6.867 2.767 -5.490 1.00 97.25 192 ASP A CA 1
ATOM 1551 C C . ASP A 1 192 ? -7.907 1.654 -5.636 1.00 97.25 192 ASP A C 1
ATOM 1553 O O . ASP A 1 192 ? -7.714 0.715 -6.426 1.00 97.25 192 ASP A O 1
ATOM 1557 N N . PRO A 1 193 ? -9.016 1.753 -4.889 1.00 93.62 193 PRO A N 1
ATOM 1558 C CA . PRO A 1 193 ? -10.054 0.743 -4.927 1.00 93.62 193 PRO A CA 1
ATOM 1559 C C . PRO A 1 193 ? -10.765 0.747 -6.295 1.00 93.62 193 PRO A C 1
ATOM 1561 O O . PRO A 1 193 ? -10.583 1.648 -7.126 1.00 93.62 193 PRO A O 1
ATOM 1564 N N . ASP A 1 194 ? -11.516 -0.317 -6.580 1.00 89.56 194 ASP A N 1
ATOM 1565 C CA . ASP A 1 194 ? -12.037 -0.595 -7.925 1.00 89.56 194 ASP A CA 1
ATOM 1566 C C . ASP A 1 194 ? -13.063 0.448 -8.414 1.00 89.56 194 ASP A C 1
ATOM 1568 O O . ASP A 1 194 ? -13.312 0.537 -9.617 1.00 89.56 194 ASP A O 1
ATOM 1572 N N . GLU A 1 195 ? -13.599 1.291 -7.524 1.00 94.06 195 GLU A N 1
ATOM 1573 C CA . GLU A 1 195 ? -14.459 2.431 -7.866 1.00 94.06 195 GLU A CA 1
ATOM 1574 C C . GLU A 1 195 ? -13.735 3.472 -8.729 1.00 94.06 195 GLU A C 1
ATOM 1576 O O . GLU A 1 195 ? -14.374 4.188 -9.503 1.00 94.06 195 GLU A O 1
ATOM 1581 N N . ILE A 1 196 ? -12.403 3.556 -8.631 1.00 95.38 196 ILE A N 1
ATOM 1582 C CA . ILE A 1 196 ? -11.604 4.358 -9.556 1.00 95.38 196 ILE A CA 1
ATOM 1583 C C . ILE A 1 196 ? -11.425 3.563 -10.847 1.00 95.38 196 ILE A C 1
ATOM 1585 O O . ILE A 1 196 ? -10.799 2.504 -10.872 1.00 95.38 196 ILE A O 1
ATOM 1589 N N . SER A 1 197 ? -11.972 4.077 -11.943 1.00 95.88 197 SER A N 1
ATOM 1590 C CA . SER A 1 197 ? -11.885 3.440 -13.258 1.00 95.88 197 SER A CA 1
ATOM 1591 C C . SER A 1 197 ? -10.486 3.551 -13.874 1.00 95.88 197 SER A C 1
ATOM 1593 O O . SER A 1 197 ? -9.724 4.480 -13.602 1.00 95.88 197 SER A O 1
ATOM 1595 N N . ASP A 1 198 ? -10.165 2.625 -14.778 1.00 97.12 198 ASP A N 1
ATOM 1596 C CA . ASP A 1 198 ? -8.906 2.653 -15.533 1.00 97.12 198 ASP A CA 1
ATOM 1597 C C . ASP A 1 198 ? -8.773 3.925 -16.390 1.00 97.12 198 ASP A C 1
ATOM 1599 O O . ASP A 1 198 ? -7.677 4.467 -16.524 1.00 97.12 198 ASP A O 1
ATOM 1603 N N . GLU A 1 199 ? -9.890 4.442 -16.914 1.00 96.69 199 GLU A N 1
ATOM 1604 C CA . GLU A 1 199 ? -9.932 5.701 -17.666 1.00 96.69 199 GLU A CA 1
ATOM 1605 C C . GLU A 1 199 ? -9.538 6.894 -16.788 1.00 96.69 199 GLU A C 1
ATOM 1607 O O . GLU A 1 199 ? -8.745 7.729 -17.215 1.00 96.69 199 GLU A O 1
ATOM 1612 N N . GLN A 1 200 ? -10.004 6.947 -15.535 1.00 96.81 200 GLN A N 1
ATOM 1613 C CA . GLN A 1 200 ? -9.612 8.003 -14.597 1.00 96.81 200 GLN A CA 1
ATOM 1614 C C . GLN A 1 200 ? -8.116 7.957 -14.269 1.00 96.81 200 GLN A C 1
ATOM 1616 O O . GLN A 1 200 ? -7.480 9.007 -14.167 1.00 96.81 200 GLN A O 1
ATOM 1621 N N . LEU A 1 201 ? -7.531 6.764 -14.120 1.00 97.25 201 LEU A N 1
ATOM 1622 C CA . LEU A 1 201 ? -6.086 6.624 -13.902 1.00 97.25 201 LEU A CA 1
ATOM 1623 C C . LEU A 1 201 ? -5.290 7.062 -15.139 1.00 97.25 201 LEU A C 1
ATOM 1625 O O . LEU A 1 201 ? -4.296 7.781 -15.018 1.00 97.25 201 LEU A O 1
ATOM 1629 N N . GLN A 1 202 ? -5.755 6.682 -16.330 1.00 96.69 202 GLN A N 1
ATOM 1630 C CA . GLN A 1 202 ? -5.137 7.071 -17.595 1.00 96.69 202 GLN A CA 1
ATOM 1631 C C . GLN A 1 202 ? -5.221 8.587 -17.834 1.00 96.69 202 GLN A C 1
ATOM 1633 O O . GLN A 1 202 ? -4.234 9.203 -18.242 1.00 96.69 202 GLN A O 1
ATOM 1638 N N . ASP A 1 203 ? -6.371 9.204 -17.559 1.00 96.56 203 ASP A N 1
ATOM 1639 C CA . ASP A 1 203 ? -6.579 10.654 -17.627 1.00 96.56 203 ASP A CA 1
ATOM 1640 C C . ASP A 1 203 ? -5.678 11.392 -16.629 1.00 96.56 203 ASP A C 1
ATOM 1642 O O . ASP A 1 203 ? -5.027 12.373 -16.987 1.00 96.56 203 ASP A O 1
ATOM 1646 N N . THR A 1 204 ? -5.546 10.861 -15.410 1.00 96.19 204 THR A N 1
ATOM 1647 C CA . THR A 1 204 ? -4.642 11.400 -14.385 1.00 96.19 204 THR A CA 1
ATOM 1648 C C . THR A 1 204 ? -3.197 11.467 -14.893 1.00 96.19 204 THR A C 1
ATOM 1650 O O . THR A 1 204 ? -2.564 12.521 -14.818 1.00 96.19 204 THR A O 1
ATOM 1653 N N . PHE A 1 205 ? -2.675 10.380 -15.473 1.00 96.44 205 PHE A N 1
ATOM 1654 C CA . PHE A 1 205 ? -1.324 10.378 -16.049 1.00 96.44 205 PHE A CA 1
ATOM 1655 C C . PHE A 1 205 ? -1.210 11.281 -17.277 1.00 96.44 205 PHE A C 1
ATOM 1657 O O . PHE A 1 205 ? -0.212 11.983 -17.426 1.00 96.44 205 PHE A O 1
ATOM 1664 N N . SER A 1 206 ? -2.241 11.323 -18.120 1.00 96.00 206 SER A N 1
ATOM 1665 C CA . SER A 1 206 ? -2.258 12.164 -19.321 1.00 96.00 206 SER A CA 1
ATOM 1666 C C . SER A 1 206 ? -2.183 13.654 -18.970 1.00 96.00 206 SER A C 1
ATOM 1668 O O . SER A 1 206 ? -1.366 14.378 -19.542 1.00 96.00 206 SER A O 1
ATOM 1670 N N . LYS A 1 207 ? -2.965 14.101 -17.977 1.00 95.38 207 LYS A N 1
ATOM 1671 C CA . LYS A 1 207 ? -2.932 15.471 -17.431 1.00 95.38 207 LYS A CA 1
ATOM 1672 C C . LYS A 1 207 ? -1.597 15.809 -16.772 1.00 95.38 207 LYS A C 1
ATOM 1674 O O . LYS A 1 207 ? -1.139 16.941 -16.874 1.00 95.38 207 LYS A O 1
ATOM 1679 N N . ALA A 1 208 ? -0.964 14.827 -16.136 1.00 94.62 208 ALA A N 1
ATOM 1680 C CA . ALA A 1 208 ? 0.363 14.962 -15.544 1.00 94.62 208 ALA A CA 1
ATOM 1681 C C . ALA A 1 208 ? 1.513 14.803 -16.564 1.00 94.62 208 ALA A C 1
ATOM 1683 O O . ALA A 1 208 ? 2.678 14.876 -16.183 1.00 94.62 208 ALA A O 1
ATOM 1684 N N . HIS A 1 209 ? 1.218 14.573 -17.850 1.00 95.25 209 HIS A N 1
ATOM 1685 C CA . HIS A 1 209 ? 2.208 14.288 -18.898 1.00 95.25 209 HIS A CA 1
ATOM 1686 C C . HIS A 1 209 ? 3.141 13.100 -18.581 1.00 95.25 209 HIS A C 1
ATOM 1688 O O . HIS A 1 209 ? 4.309 13.075 -18.984 1.00 95.25 209 HIS A O 1
ATOM 1694 N N . LEU A 1 210 ? 2.613 12.100 -17.874 1.00 96.12 210 LEU A N 1
ATOM 1695 C CA . LEU A 1 210 ? 3.283 10.846 -17.542 1.00 96.12 210 LEU A CA 1
ATOM 1696 C C . LEU A 1 210 ? 2.863 9.739 -18.516 1.00 96.12 210 LEU A C 1
ATOM 1698 O O . LEU A 1 210 ? 1.740 9.711 -19.015 1.00 96.12 210 LEU A O 1
ATOM 1702 N N . SER A 1 211 ? 3.777 8.808 -18.781 1.00 95.00 211 SER A N 1
ATOM 1703 C CA . SER A 1 211 ? 3.579 7.685 -19.710 1.00 95.00 211 SER A CA 1
ATOM 1704 C C . SER A 1 211 ? 4.093 6.350 -19.161 1.00 95.00 211 SER A C 1
ATOM 1706 O O . SER A 1 211 ? 4.239 5.380 -19.908 1.00 95.00 211 SER A O 1
ATOM 1708 N N . LEU A 1 212 ? 4.392 6.293 -17.860 1.00 95.31 212 LEU A N 1
ATOM 1709 C CA . LEU A 1 212 ? 4.786 5.073 -17.169 1.00 95.31 212 LEU A CA 1
ATOM 1710 C C . LEU A 1 212 ? 3.669 4.026 -17.333 1.00 95.31 212 LEU A C 1
ATOM 1712 O O . LEU A 1 212 ? 2.496 4.367 -17.163 1.00 95.31 212 LEU A O 1
ATOM 1716 N N . PRO A 1 213 ? 3.999 2.755 -17.625 1.00 95.62 213 PRO A N 1
ATOM 1717 C CA . PRO A 1 213 ? 3.005 1.692 -17.665 1.00 95.62 213 PRO A CA 1
ATOM 1718 C C . PRO A 1 213 ? 2.281 1.572 -16.322 1.00 95.62 213 PRO A C 1
ATOM 1720 O O . PRO A 1 213 ? 2.922 1.358 -15.290 1.00 95.62 213 PRO A O 1
ATOM 1723 N N . ILE A 1 214 ? 0.953 1.687 -16.344 1.00 97.69 214 ILE A N 1
ATOM 1724 C CA . ILE A 1 214 ? 0.126 1.561 -15.144 1.00 97.69 214 ILE A CA 1
ATOM 1725 C C . ILE A 1 214 ? -0.337 0.111 -14.985 1.00 97.69 214 ILE A C 1
ATOM 1727 O O . ILE A 1 214 ? -0.854 -0.509 -15.921 1.00 97.69 214 ILE A O 1
ATOM 1731 N N . ALA A 1 215 ? -0.193 -0.411 -13.771 1.00 98.12 215 ALA A N 1
ATOM 1732 C CA . ALA A 1 215 ? -0.847 -1.635 -13.332 1.00 98.12 215 ALA A CA 1
ATOM 1733 C C . ALA A 1 215 ? -1.623 -1.398 -12.036 1.00 98.12 215 ALA A C 1
ATOM 1735 O O . ALA A 1 215 ? -1.424 -0.391 -11.368 1.00 98.12 215 ALA A O 1
ATOM 1736 N N . ARG A 1 216 ? -2.524 -2.314 -11.694 1.00 98.06 216 ARG A N 1
ATOM 1737 C CA . ARG A 1 216 ? -3.417 -2.217 -10.540 1.00 98.06 216 ARG A CA 1
ATOM 1738 C C . ARG A 1 216 ? -3.331 -3.446 -9.659 1.00 98.06 216 ARG A C 1
ATOM 1740 O O . ARG A 1 216 ? -3.116 -4.562 -10.146 1.00 98.06 216 ARG A O 1
ATOM 1747 N N . VAL A 1 217 ? -3.535 -3.217 -8.369 1.00 97.75 217 VAL A N 1
ATOM 1748 C CA . VAL A 1 217 ? -3.649 -4.239 -7.330 1.00 97.75 217 VAL A CA 1
ATOM 1749 C C . VAL A 1 217 ? -4.407 -3.650 -6.142 1.00 97.75 217 VAL A C 1
ATOM 1751 O O . VAL A 1 217 ? -4.238 -2.478 -5.834 1.00 97.75 217 VAL A O 1
ATOM 1754 N N . SER A 1 218 ? -5.214 -4.444 -5.440 1.00 96.25 218 SER A N 1
ATOM 1755 C CA . SER A 1 218 ? -5.820 -3.990 -4.180 1.00 96.25 218 SER A CA 1
ATOM 1756 C C . SER A 1 218 ? -4.738 -3.694 -3.136 1.00 96.25 218 SER A C 1
ATOM 1758 O O . SER A 1 218 ? -3.757 -4.444 -3.063 1.00 96.25 218 SER A O 1
ATOM 1760 N N . LEU A 1 219 ? -4.956 -2.710 -2.261 1.00 92.94 219 LEU A N 1
ATOM 1761 C CA . LEU A 1 219 ? -4.029 -2.390 -1.171 1.00 92.94 219 LEU A CA 1
ATOM 1762 C C . LEU A 1 219 ? -3.688 -3.612 -0.294 1.00 92.94 219 LEU A C 1
ATOM 1764 O O . LEU A 1 219 ? -2.517 -3.863 -0.034 1.00 92.94 219 LEU A O 1
ATOM 1768 N N . GLU A 1 220 ? -4.674 -4.432 0.077 1.00 90.06 220 GLU A N 1
ATOM 1769 C CA . GLU A 1 220 ? -4.468 -5.646 0.887 1.00 90.06 220 GLU A CA 1
ATOM 1770 C C . GLU A 1 220 ? -3.513 -6.645 0.208 1.00 90.06 220 GLU A C 1
ATOM 1772 O O . GLU A 1 220 ? -2.562 -7.148 0.814 1.00 90.06 220 GLU A O 1
ATOM 1777 N N . ALA A 1 221 ? -3.723 -6.918 -1.083 1.00 91.25 221 ALA A N 1
ATOM 1778 C CA . ALA A 1 221 ? -2.820 -7.774 -1.850 1.00 91.25 221 ALA A CA 1
ATOM 1779 C C . ALA A 1 221 ? -1.427 -7.146 -2.017 1.00 91.25 221 ALA A C 1
ATOM 1781 O O . ALA A 1 221 ? -0.438 -7.885 -2.041 1.00 91.25 221 ALA A O 1
ATOM 1782 N N . ALA A 1 222 ? -1.334 -5.813 -2.091 1.00 93.12 222 ALA A N 1
ATOM 1783 C CA . ALA A 1 222 ? -0.065 -5.098 -2.132 1.00 93.12 222 ALA A CA 1
ATOM 1784 C C . ALA A 1 222 ? 0.720 -5.274 -0.819 1.00 93.12 222 ALA A C 1
ATOM 1786 O O . ALA A 1 222 ? 1.880 -5.681 -0.838 1.00 93.12 222 ALA A O 1
ATOM 1787 N N . GLN A 1 223 ? 0.061 -5.072 0.324 1.00 88.31 223 GLN A N 1
ATOM 1788 C CA . GLN A 1 223 ? 0.628 -5.281 1.660 1.00 88.31 223 GLN A CA 1
ATOM 1789 C C . GLN A 1 223 ? 1.112 -6.723 1.845 1.00 88.31 223 GLN A C 1
ATOM 1791 O O . GLN A 1 223 ? 2.246 -6.953 2.259 1.00 88.31 223 GLN A O 1
ATOM 1796 N N . ARG A 1 224 ? 0.293 -7.711 1.466 1.00 85.50 224 ARG A N 1
ATOM 1797 C CA . ARG A 1 224 ? 0.640 -9.133 1.616 1.00 85.50 224 ARG A CA 1
ATOM 1798 C C . ARG A 1 224 ? 1.756 -9.600 0.689 1.00 85.50 224 ARG A C 1
ATOM 1800 O O . ARG A 1 224 ? 2.604 -10.379 1.109 1.00 85.50 224 ARG A O 1
ATOM 1807 N N . SER A 1 225 ? 1.729 -9.183 -0.576 1.00 89.62 225 SER A N 1
ATOM 1808 C CA . SER A 1 225 ? 2.620 -9.755 -1.599 1.00 89.62 225 SER A CA 1
ATOM 1809 C C . SER A 1 225 ? 3.921 -8.980 -1.764 1.00 89.62 225 SER A C 1
ATOM 1811 O O . SER A 1 225 ? 4.902 -9.538 -2.249 1.00 89.62 225 SER A O 1
ATOM 1813 N N . PHE A 1 226 ? 3.924 -7.703 -1.386 1.00 91.12 226 PHE A N 1
ATOM 1814 C CA . PHE A 1 226 ? 5.056 -6.800 -1.570 1.00 91.12 226 PHE A CA 1
ATOM 1815 C C . PHE A 1 226 ? 5.511 -6.143 -0.264 1.00 91.12 226 PHE A C 1
ATOM 1817 O O . PHE A 1 226 ? 6.487 -5.409 -0.290 1.00 91.12 226 PHE A O 1
ATOM 1824 N N . GLY A 1 227 ? 4.845 -6.408 0.867 1.00 88.94 227 GLY A N 1
ATOM 1825 C CA . GLY A 1 227 ? 5.249 -5.885 2.174 1.00 88.94 227 GLY A CA 1
ATOM 1826 C C . GLY A 1 227 ? 5.035 -4.385 2.347 1.00 88.94 227 GLY A C 1
ATOM 1827 O O . GLY A 1 227 ? 5.715 -3.765 3.162 1.00 88.94 227 GLY A O 1
ATOM 1828 N N . LEU A 1 228 ? 4.097 -3.796 1.597 1.00 88.31 228 LEU A N 1
ATOM 1829 C CA . LEU A 1 228 ? 3.786 -2.373 1.714 1.00 88.31 228 LEU A CA 1
ATOM 1830 C C . LEU A 1 228 ? 3.364 -2.022 3.144 1.00 88.31 228 LEU A C 1
ATOM 1832 O O . LEU A 1 228 ? 2.395 -2.568 3.663 1.00 88.31 228 LEU A O 1
ATOM 1836 N N . GLN A 1 229 ? 4.052 -1.051 3.740 1.00 82.69 229 GLN A N 1
ATOM 1837 C CA . GLN A 1 229 ? 3.629 -0.408 4.991 1.00 82.69 229 GLN A CA 1
ATOM 1838 C C . GLN A 1 229 ? 2.861 0.891 4.730 1.00 82.69 229 GLN A C 1
ATOM 1840 O O . GLN A 1 229 ? 1.996 1.273 5.509 1.00 82.69 229 GLN A O 1
ATOM 1845 N N . MET A 1 230 ? 3.155 1.543 3.605 1.00 85.75 230 MET A N 1
ATOM 1846 C CA . MET A 1 230 ? 2.464 2.727 3.113 1.00 85.75 230 MET A CA 1
ATOM 1847 C C . MET A 1 230 ? 2.441 2.727 1.582 1.00 85.75 230 MET A C 1
ATOM 1849 O O . MET A 1 230 ? 3.253 2.066 0.922 1.00 85.75 230 MET A O 1
ATOM 1853 N N . VAL A 1 231 ? 1.515 3.491 1.015 1.00 87.00 231 VAL A N 1
ATOM 1854 C CA . VAL A 1 231 ? 1.529 3.848 -0.409 1.00 87.00 231 VAL A CA 1
ATOM 1855 C C . VAL A 1 231 ? 2.707 4.799 -0.670 1.00 87.00 231 VAL A C 1
ATOM 1857 O O . VAL A 1 231 ? 3.311 5.309 0.270 1.00 87.00 231 VAL A O 1
ATOM 1860 N N . TRP A 1 232 ? 3.108 4.978 -1.929 1.00 92.62 232 TRP A N 1
ATOM 1861 C CA . TRP A 1 232 ? 4.363 5.634 -2.325 1.00 92.62 232 TRP A CA 1
ATOM 1862 C C . TRP A 1 232 ? 5.607 4.805 -2.057 1.00 92.62 232 TRP A C 1
ATOM 1864 O O . TRP A 1 232 ? 6.698 5.346 -2.038 1.00 92.62 232 TRP A O 1
ATOM 1874 N N . THR A 1 233 ? 5.492 3.488 -1.933 1.00 93.50 233 THR A N 1
ATOM 1875 C CA . THR A 1 233 ? 6.656 2.608 -1.770 1.00 93.50 233 THR A CA 1
ATOM 1876 C C . THR A 1 233 ? 7.266 2.244 -3.130 1.00 93.50 233 THR A C 1
ATOM 1878 O O . THR A 1 233 ? 6.550 1.983 -4.097 1.00 93.50 233 THR A O 1
ATOM 1881 N N . THR A 1 234 ? 8.596 2.222 -3.213 1.00 95.44 234 THR A N 1
ATOM 1882 C CA . THR A 1 234 ? 9.359 1.746 -4.374 1.00 95.44 234 THR A CA 1
ATOM 1883 C C . THR A 1 234 ? 9.970 0.387 -4.073 1.00 95.44 234 THR A C 1
ATOM 1885 O O . THR A 1 234 ? 10.613 0.214 -3.041 1.00 95.44 234 THR A O 1
ATOM 1888 N N . LEU A 1 235 ? 9.818 -0.558 -4.994 1.00 95.50 235 LEU A N 1
ATOM 1889 C CA . LEU A 1 235 ? 10.486 -1.850 -4.952 1.00 95.50 235 LEU A CA 1
ATOM 1890 C C . LEU A 1 235 ? 11.375 -2.005 -6.184 1.00 95.50 235 LEU A C 1
ATOM 1892 O O . LEU A 1 235 ? 10.963 -1.672 -7.297 1.00 95.50 235 LEU A O 1
ATOM 1896 N N . ILE A 1 236 ? 12.567 -2.560 -5.987 1.00 96.62 236 ILE A N 1
ATOM 1897 C CA . ILE A 1 236 ? 13.429 -3.021 -7.074 1.00 96.62 236 ILE A CA 1
ATOM 1898 C C . ILE A 1 236 ? 13.577 -4.530 -6.942 1.00 96.62 236 ILE A C 1
ATOM 1900 O O . ILE A 1 236 ? 13.957 -5.035 -5.885 1.00 96.62 236 ILE A O 1
ATOM 1904 N N . LEU A 1 237 ? 13.267 -5.251 -8.015 1.00 96.06 237 LEU A N 1
ATOM 1905 C CA . LEU A 1 237 ? 13.461 -6.691 -8.123 1.00 96.06 237 LEU A CA 1
ATOM 1906 C C . LEU A 1 237 ? 14.630 -6.983 -9.060 1.00 96.06 237 LEU A C 1
ATOM 1908 O O . LEU A 1 237 ? 14.738 -6.376 -10.127 1.00 96.06 237 LEU A O 1
ATOM 1912 N N . GLY A 1 238 ? 15.479 -7.932 -8.675 1.00 95.88 238 GLY A N 1
ATOM 1913 C CA . GLY A 1 238 ? 16.527 -8.464 -9.543 1.00 95.88 238 GLY A CA 1
ATOM 1914 C C . GLY A 1 238 ? 15.954 -9.366 -10.638 1.00 95.88 238 GLY A C 1
ATOM 1915 O O . GLY A 1 238 ? 14.814 -9.822 -10.545 1.00 95.88 238 GLY A O 1
ATOM 1916 N N . ALA A 1 239 ? 16.768 -9.689 -11.648 1.00 95.19 239 ALA A N 1
ATOM 1917 C CA . ALA A 1 239 ? 16.371 -10.550 -12.773 1.00 95.19 239 ALA A CA 1
ATOM 1918 C C . ALA A 1 239 ? 15.903 -11.959 -12.348 1.00 95.19 239 ALA A C 1
ATOM 1920 O O . ALA A 1 239 ? 15.048 -12.570 -12.982 1.00 95.19 239 ALA A O 1
ATOM 1921 N N . ASN A 1 240 ? 16.405 -12.461 -11.221 1.00 91.25 240 ASN A N 1
ATOM 1922 C CA . ASN A 1 240 ? 15.991 -13.722 -10.592 1.00 91.25 240 ASN A CA 1
ATOM 1923 C C . ASN A 1 240 ? 14.677 -13.609 -9.773 1.00 91.25 240 ASN A C 1
ATOM 1925 O O . ASN A 1 240 ? 14.209 -14.596 -9.193 1.00 91.25 240 ASN A O 1
ATOM 1929 N N . GLY A 1 241 ? 14.077 -12.417 -9.699 1.00 91.25 241 GLY A N 1
ATOM 1930 C CA . GLY A 1 241 ? 12.874 -12.117 -8.927 1.00 91.25 241 GLY A CA 1
ATOM 1931 C C . GLY A 1 241 ? 13.094 -11.950 -7.418 1.00 91.25 241 GLY A C 1
ATOM 1932 O O . GLY A 1 241 ? 12.120 -12.063 -6.665 1.00 91.25 241 GLY A O 1
ATOM 1933 N N . THR A 1 242 ? 14.331 -11.732 -6.955 1.00 92.62 242 THR A N 1
ATOM 1934 C CA . THR A 1 242 ? 14.614 -11.377 -5.553 1.00 92.62 242 THR A CA 1
ATOM 1935 C C . THR A 1 242 ? 14.358 -9.901 -5.289 1.00 92.62 242 THR A C 1
ATOM 1937 O O . THR A 1 242 ? 14.531 -9.064 -6.172 1.00 92.62 242 THR A O 1
ATOM 1940 N N . LEU A 1 243 ? 13.938 -9.579 -4.066 1.00 93.12 243 LEU A N 1
ATOM 1941 C CA . LEU A 1 243 ? 13.801 -8.203 -3.603 1.00 93.12 243 LEU A CA 1
ATOM 1942 C C . LEU A 1 243 ? 15.186 -7.593 -3.374 1.00 93.12 243 LEU A C 1
ATOM 1944 O O . LEU A 1 243 ? 15.908 -8.022 -2.479 1.00 93.12 243 LEU A O 1
ATOM 1948 N N . GLN A 1 244 ? 15.539 -6.606 -4.187 1.00 93.62 244 GLN A N 1
ATOM 1949 C CA . GLN A 1 244 ? 16.848 -5.953 -4.193 1.00 93.62 244 GLN A CA 1
ATOM 1950 C C . GLN A 1 244 ? 16.824 -4.610 -3.460 1.00 93.62 244 GLN A C 1
ATOM 1952 O O . GLN A 1 244 ? 17.805 -4.231 -2.833 1.00 93.62 244 GLN A O 1
ATOM 1957 N N . GLU A 1 245 ? 15.689 -3.911 -3.489 1.00 92.44 245 GLU A N 1
ATOM 1958 C CA . GLU A 1 245 ? 15.483 -2.669 -2.745 1.00 92.44 245 GLU A CA 1
ATOM 1959 C C . GLU A 1 245 ? 14.007 -2.524 -2.361 1.00 92.44 245 GLU A C 1
ATOM 1961 O O . GLU A 1 245 ? 13.126 -2.875 -3.149 1.00 92.44 245 GLU A O 1
ATOM 1966 N N . HIS A 1 246 ? 13.736 -2.001 -1.164 1.00 91.00 246 HIS A N 1
ATOM 1967 C CA . HIS A 1 246 ? 12.390 -1.693 -0.684 1.00 91.00 246 HIS A CA 1
ATOM 1968 C C . HIS A 1 246 ? 12.412 -0.361 0.071 1.00 91.00 246 HIS A C 1
ATOM 1970 O O . HIS A 1 246 ? 12.891 -0.280 1.201 1.00 91.00 246 HIS A O 1
ATOM 1976 N N . VAL A 1 247 ? 11.895 0.691 -0.558 1.00 89.06 247 VAL A N 1
ATOM 1977 C CA . VAL A 1 247 ? 11.962 2.066 -0.054 1.00 89.06 247 VAL A CA 1
ATOM 1978 C C . VAL A 1 247 ? 10.556 2.598 0.157 1.00 89.06 247 VAL A C 1
ATOM 1980 O O . VAL A 1 247 ? 9.837 2.852 -0.809 1.00 89.06 247 VAL A O 1
ATOM 1983 N N . SER A 1 248 ? 10.167 2.784 1.414 1.00 85.88 248 SER A N 1
ATOM 1984 C CA . SER A 1 248 ? 8.901 3.429 1.769 1.00 85.88 248 SER A CA 1
ATOM 1985 C C . SER A 1 248 ? 8.967 4.932 1.490 1.00 85.88 248 SER A C 1
ATOM 1987 O O . SER A 1 248 ? 9.948 5.591 1.837 1.00 85.88 248 SER A O 1
ATOM 1989 N N . GLY A 1 249 ? 7.915 5.478 0.880 1.00 85.88 249 GLY A N 1
ATOM 1990 C CA . GLY A 1 249 ? 7.829 6.895 0.535 1.00 85.88 249 GLY A CA 1
ATOM 1991 C C . GLY A 1 249 ? 8.705 7.316 -0.654 1.00 85.88 249 GLY A C 1
ATOM 1992 O O . GLY A 1 249 ? 9.051 6.537 -1.549 1.00 85.88 249 GLY A O 1
ATOM 1993 N N . LYS A 1 250 ? 9.034 8.608 -0.694 1.00 83.69 250 LYS A N 1
ATOM 1994 C CA . LYS A 1 250 ? 9.765 9.210 -1.813 1.00 83.69 250 LYS A CA 1
ATOM 1995 C C . LYS A 1 250 ? 11.143 8.580 -1.992 1.00 83.69 250 LYS A C 1
ATOM 1997 O O . LYS A 1 250 ? 11.897 8.453 -1.028 1.00 83.69 250 LYS A O 1
ATOM 2002 N N . TYR A 1 251 ? 11.499 8.239 -3.231 1.00 86.25 251 TYR A N 1
ATOM 2003 C CA . TYR A 1 251 ? 12.783 7.595 -3.485 1.00 86.25 251 TYR A CA 1
ATOM 2004 C C . TYR A 1 251 ? 13.936 8.613 -3.338 1.00 86.25 251 TYR A C 1
ATOM 2006 O O . TYR A 1 251 ? 13.979 9.620 -4.059 1.00 86.25 251 TYR A O 1
ATOM 2014 N N . PRO A 1 252 ? 14.889 8.399 -2.412 1.00 81.31 252 PRO A N 1
ATOM 2015 C CA . PRO A 1 252 ? 15.894 9.399 -2.080 1.00 81.31 252 PRO A CA 1
ATOM 2016 C C . PRO A 1 252 ? 16.886 9.578 -3.229 1.00 81.31 252 PRO A C 1
ATOM 2018 O O . PRO A 1 252 ? 17.415 8.613 -3.776 1.00 81.31 252 PRO A O 1
ATOM 2021 N N . ASN A 1 253 ? 17.180 10.832 -3.583 1.00 84.94 253 ASN A N 1
ATOM 2022 C CA . ASN A 1 253 ? 18.163 11.177 -4.617 1.00 84.94 253 ASN A CA 1
ATOM 2023 C C . ASN A 1 253 ? 17.965 10.402 -5.937 1.00 84.94 253 ASN A C 1
ATOM 2025 O O . ASN A 1 253 ? 18.944 10.032 -6.591 1.00 84.94 253 ASN A O 1
ATOM 2029 N N . GLN A 1 254 ? 16.708 10.159 -6.332 1.00 88.44 254 GLN A N 1
ATOM 2030 C CA . GLN A 1 254 ? 16.338 9.268 -7.441 1.00 88.44 254 GLN A CA 1
ATOM 2031 C C . GLN A 1 254 ? 17.123 9.488 -8.738 1.00 88.44 254 GLN A C 1
ATOM 2033 O O . GLN A 1 254 ? 17.496 8.523 -9.395 1.00 88.44 254 GLN A O 1
ATOM 2038 N N . ALA A 1 255 ? 17.453 10.736 -9.085 1.00 87.31 255 ALA A N 1
ATOM 2039 C CA . ALA A 1 255 ? 18.185 11.060 -10.309 1.00 87.31 255 ALA A CA 1
ATOM 2040 C C . ALA A 1 255 ? 19.594 10.439 -10.372 1.00 87.31 255 ALA A C 1
ATOM 2042 O O . ALA A 1 255 ? 20.115 10.258 -11.474 1.00 87.31 255 ALA A O 1
ATOM 2043 N N . THR A 1 256 ? 20.174 10.106 -9.214 1.00 88.62 256 THR A N 1
ATOM 2044 C CA . THR A 1 256 ? 21.522 9.544 -9.065 1.00 88.62 256 THR A CA 1
ATOM 2045 C C . THR A 1 256 ? 21.483 8.128 -8.494 1.00 88.62 256 THR A C 1
ATOM 2047 O O . THR A 1 256 ? 22.164 7.244 -9.011 1.00 88.62 256 THR A O 1
ATOM 2050 N N . ALA A 1 257 ? 20.692 7.903 -7.441 1.00 88.81 257 ALA A N 1
ATOM 2051 C CA . ALA A 1 257 ? 20.646 6.631 -6.727 1.00 88.81 257 ALA A CA 1
ATOM 2052 C C . ALA A 1 257 ? 20.043 5.512 -7.587 1.00 88.81 257 ALA A C 1
ATOM 2054 O O . ALA A 1 257 ? 20.689 4.484 -7.772 1.00 88.81 257 ALA A O 1
ATOM 2055 N N . LEU A 1 258 ? 18.883 5.744 -8.212 1.00 93.31 258 LEU A N 1
ATOM 2056 C CA . LEU A 1 258 ? 18.213 4.709 -9.001 1.00 93.31 258 LEU A CA 1
ATOM 2057 C C . LEU A 1 258 ? 19.042 4.273 -10.228 1.00 93.31 258 LEU A C 1
ATOM 2059 O O . LEU A 1 258 ? 19.234 3.072 -10.399 1.00 93.31 258 LEU A O 1
ATOM 2063 N N . PRO A 1 259 ? 19.622 5.172 -11.055 1.00 95.12 259 PRO A N 1
ATOM 2064 C CA . PRO A 1 259 ? 20.510 4.752 -12.142 1.00 95.12 259 PRO A CA 1
ATOM 2065 C C . PRO A 1 259 ? 21.733 3.963 -11.667 1.00 95.12 259 PRO A C 1
ATOM 2067 O O . PRO A 1 259 ? 22.163 3.037 -12.352 1.00 95.12 259 PRO A O 1
ATOM 2070 N N . LYS A 1 260 ? 22.287 4.299 -10.493 1.00 93.62 260 LYS A N 1
ATOM 2071 C CA . LYS A 1 260 ? 23.390 3.541 -9.893 1.00 93.62 260 LYS A CA 1
ATOM 2072 C C . LYS A 1 260 ? 22.935 2.130 -9.513 1.00 93.62 260 LYS A C 1
ATOM 2074 O O . LYS A 1 260 ? 23.596 1.179 -9.919 1.00 93.62 260 LYS A O 1
ATOM 2079 N N . SER A 1 261 ? 21.804 2.001 -8.817 1.00 94.94 261 SER A N 1
ATOM 2080 C CA . SER A 1 261 ? 21.201 0.710 -8.459 1.00 94.94 261 SER A CA 1
ATOM 2081 C C . SER A 1 261 ? 20.940 -0.152 -9.700 1.00 94.94 261 SER A C 1
ATOM 2083 O O . SER A 1 261 ? 21.362 -1.304 -9.766 1.00 94.94 261 SER A O 1
ATOM 2085 N N . LEU A 1 262 ? 20.329 0.428 -10.738 1.00 97.00 262 LEU A N 1
ATOM 2086 C CA . LEU A 1 262 ? 20.069 -0.263 -12.003 1.00 97.00 262 LEU A CA 1
ATOM 2087 C C . LEU A 1 262 ? 21.353 -0.699 -12.703 1.00 97.00 262 LEU A C 1
ATOM 2089 O O . LEU A 1 262 ? 21.422 -1.821 -13.194 1.00 97.00 262 LEU A O 1
ATOM 2093 N N . LYS A 1 263 ? 22.383 0.156 -12.733 1.00 96.50 263 LYS A N 1
ATOM 2094 C CA . LYS A 1 263 ? 23.677 -0.206 -13.314 1.00 96.50 263 LYS A CA 1
ATOM 2095 C C . LYS A 1 263 ? 24.298 -1.397 -12.580 1.00 96.50 263 LYS A C 1
ATOM 2097 O O . LYS A 1 263 ? 24.730 -2.333 -13.239 1.00 96.50 263 LYS A O 1
ATOM 2102 N N . THR A 1 264 ? 24.308 -1.382 -11.247 1.00 95.94 264 THR A N 1
ATOM 2103 C CA . THR A 1 264 ? 24.833 -2.495 -10.445 1.00 95.94 264 THR A CA 1
ATOM 2104 C C . THR A 1 264 ? 24.136 -3.809 -10.789 1.00 95.94 264 THR A C 1
ATOM 2106 O O . THR A 1 264 ? 24.815 -4.804 -11.025 1.00 95.94 264 THR A O 1
ATOM 2109 N N . LEU A 1 265 ? 22.804 -3.806 -10.887 1.00 96.50 265 LEU A N 1
ATOM 2110 C CA . LEU A 1 265 ? 22.036 -5.002 -11.241 1.00 96.50 265 LEU A CA 1
ATOM 2111 C C . LEU A 1 265 ? 22.288 -5.462 -12.685 1.00 96.50 265 LEU A C 1
ATOM 2113 O O . LEU A 1 265 ? 22.406 -6.659 -12.936 1.00 96.50 265 LEU A O 1
ATOM 2117 N N . LEU A 1 266 ? 22.398 -4.530 -13.638 1.00 96.62 266 LEU A N 1
ATOM 2118 C CA . LEU A 1 266 ? 22.726 -4.841 -15.036 1.00 96.62 266 LEU A CA 1
ATOM 2119 C C . LEU A 1 266 ? 24.126 -5.446 -15.188 1.00 96.62 266 LEU A C 1
ATOM 2121 O O . LEU A 1 266 ? 24.330 -6.302 -16.044 1.00 96.62 266 LEU A O 1
ATOM 2125 N N . ASP A 1 267 ? 25.076 -5.020 -14.356 1.00 96.12 267 ASP A N 1
ATOM 2126 C CA . ASP A 1 267 ? 26.430 -5.575 -14.309 1.00 96.12 267 ASP A CA 1
ATOM 2127 C C . ASP A 1 267 ? 26.481 -6.945 -13.587 1.00 96.12 267 ASP A C 1
ATOM 2129 O O . ASP A 1 267 ? 27.555 -7.534 -13.457 1.00 96.12 267 ASP A O 1
ATOM 2133 N N . GLY A 1 268 ? 25.341 -7.461 -13.106 1.00 92.56 268 GLY A N 1
ATOM 2134 C CA . GLY A 1 268 ? 25.232 -8.733 -12.385 1.00 92.56 268 GLY A CA 1
ATOM 2135 C C . GLY A 1 268 ? 25.548 -8.656 -10.887 1.00 92.56 268 GLY A C 1
ATOM 2136 O O . GLY A 1 268 ? 25.709 -9.696 -10.251 1.00 92.56 268 GLY A O 1
ATOM 2137 N N . GLY A 1 269 ? 25.658 -7.451 -10.324 1.00 91.62 269 GLY A N 1
ATOM 2138 C CA . GLY A 1 269 ? 25.793 -7.236 -8.883 1.00 91.62 269 GLY A CA 1
ATOM 2139 C C . GLY A 1 269 ? 24.469 -7.388 -8.126 1.00 91.62 269 GLY A C 1
ATOM 2140 O O . GLY A 1 269 ? 23.399 -7.464 -8.726 1.00 91.62 269 GLY A O 1
ATOM 2141 N N . ASP A 1 270 ? 24.551 -7.389 -6.795 1.00 90.00 270 ASP A N 1
ATOM 2142 C CA . ASP A 1 270 ? 23.405 -7.411 -5.876 1.00 90.00 270 ASP A CA 1
ATOM 2143 C C . ASP A 1 270 ? 23.378 -6.101 -5.063 1.00 90.00 270 ASP A C 1
ATOM 2145 O O . ASP A 1 270 ? 24.431 -5.552 -4.723 1.00 90.00 270 ASP A O 1
ATOM 2149 N N . LEU A 1 271 ? 22.184 -5.567 -4.798 1.00 87.69 271 LEU A N 1
ATOM 2150 C CA . LEU A 1 271 ? 21.977 -4.377 -3.958 1.00 87.69 271 LEU A CA 1
ATOM 2151 C C . LEU A 1 271 ? 21.788 -4.736 -2.486 1.00 87.69 271 LEU A C 1
ATOM 2153 O O . LEU A 1 271 ? 21.929 -3.879 -1.610 1.00 87.69 271 LEU A O 1
ATOM 2157 N N . VAL A 1 272 ? 21.485 -6.001 -2.212 1.00 79.94 272 VAL A N 1
ATOM 2158 C CA . VAL A 1 272 ? 21.414 -6.563 -0.875 1.00 79.94 272 VAL A CA 1
ATOM 2159 C C . VAL A 1 272 ? 22.847 -6.722 -0.398 1.00 79.94 272 VAL A C 1
ATOM 2161 O O . VAL A 1 272 ? 23.489 -7.756 -0.569 1.00 79.94 272 VAL A O 1
ATOM 2164 N N . LEU A 1 273 ? 23.372 -5.653 0.192 1.00 57.22 273 LEU A N 1
ATOM 2165 C CA . LEU A 1 273 ? 24.515 -5.778 1.082 1.00 57.22 273 LEU A CA 1
ATOM 2166 C C . LEU A 1 273 ? 24.108 -6.760 2.186 1.00 57.22 273 LEU A C 1
ATOM 2168 O O . LEU A 1 273 ? 22.960 -6.715 2.642 1.00 57.22 273 LEU A O 1
ATOM 2172 N N . GLU A 1 274 ? 25.017 -7.655 2.589 1.00 48.09 274 GLU A N 1
ATOM 2173 C CA . GLU A 1 274 ? 24.822 -8.453 3.802 1.00 48.09 274 GLU A CA 1
ATOM 2174 C C . GLU A 1 274 ? 24.283 -7.523 4.887 1.00 48.09 274 GLU A C 1
ATOM 2176 O O . GLU A 1 274 ? 24.843 -6.444 5.115 1.00 48.09 274 GLU A O 1
ATOM 2181 N N . ALA A 1 275 ? 23.129 -7.886 5.458 1.00 43.62 275 ALA A N 1
ATOM 2182 C CA . ALA A 1 275 ? 22.497 -7.070 6.477 1.00 43.62 275 ALA A CA 1
ATOM 2183 C C . ALA A 1 275 ? 23.562 -6.758 7.538 1.00 43.62 275 ALA A C 1
ATOM 2185 O O . ALA A 1 275 ? 24.228 -7.698 7.985 1.00 43.62 275 ALA A O 1
ATOM 2186 N N . PRO A 1 276 ? 23.777 -5.484 7.918 1.00 39.38 276 PRO A N 1
ATOM 2187 C CA . PRO A 1 276 ? 24.640 -5.204 9.055 1.00 39.38 276 PRO A CA 1
ATOM 2188 C C . PRO A 1 276 ? 24.161 -6.068 10.231 1.00 39.38 276 PRO A C 1
ATOM 2190 O O . PRO A 1 276 ? 22.951 -6.217 10.422 1.00 39.38 276 PRO A O 1
ATOM 2193 N N . GLU A 1 277 ? 25.094 -6.682 10.976 1.00 41.78 277 GLU A N 1
ATOM 2194 C CA . GLU A 1 277 ? 24.768 -7.562 12.119 1.00 41.78 277 GLU A CA 1
ATOM 2195 C C . GLU A 1 277 ? 23.794 -6.889 13.099 1.00 41.78 277 GLU A C 1
ATOM 2197 O O . GLU A 1 277 ? 22.995 -7.555 13.759 1.00 41.78 277 GLU A O 1
ATOM 2202 N N . GLU A 1 278 ? 23.812 -5.557 13.124 1.00 41.50 278 GLU A N 1
ATOM 2203 C CA . GLU A 1 278 ? 22.829 -4.718 13.781 1.00 41.50 278 GLU A CA 1
ATOM 2204 C C . GLU A 1 278 ? 21.928 -4.044 12.743 1.00 41.50 278 GLU A C 1
ATOM 2206 O O . GLU A 1 278 ? 22.368 -3.249 11.907 1.00 41.50 278 GLU A O 1
ATOM 2211 N N . ALA A 1 279 ? 20.635 -4.367 12.807 1.00 39.88 279 ALA A N 1
ATOM 2212 C CA . ALA A 1 279 ? 19.624 -3.730 11.980 1.00 39.88 279 ALA A CA 1
ATOM 2213 C C . ALA A 1 279 ? 19.658 -2.204 12.201 1.00 39.88 279 ALA A C 1
ATOM 2215 O O . ALA A 1 279 ? 19.668 -1.761 13.354 1.00 39.88 279 ALA A O 1
ATOM 2216 N N . PRO A 1 280 ? 19.615 -1.378 11.136 1.00 40.16 280 PRO A N 1
ATOM 2217 C CA . PRO A 1 280 ? 19.371 0.045 11.297 1.00 40.16 280 PRO A CA 1
ATOM 2218 C C . PRO A 1 280 ? 18.084 0.223 12.100 1.00 40.16 280 PRO A C 1
ATOM 2220 O O . PRO A 1 280 ? 17.107 -0.502 11.890 1.00 40.16 280 PRO A O 1
ATOM 2223 N N . ASN A 1 281 ? 18.092 1.165 13.036 1.00 41.44 281 ASN A N 1
ATOM 2224 C CA . ASN A 1 281 ? 16.974 1.404 13.933 1.00 41.44 281 ASN A CA 1
ATOM 2225 C C . ASN A 1 281 ? 15.798 2.016 13.138 1.00 41.44 281 ASN A C 1
ATOM 2227 O O . ASN A 1 281 ? 15.586 3.224 13.124 1.00 41.44 281 ASN A O 1
ATOM 2231 N N . TYR A 1 282 ? 15.046 1.182 12.411 1.00 40.00 282 TYR A N 1
ATOM 2232 C CA . TYR A 1 282 ? 13.884 1.556 11.592 1.00 40.00 282 TYR A CA 1
ATOM 2233 C C . TYR A 1 282 ? 12.630 1.822 12.451 1.00 40.00 282 TYR A C 1
ATOM 2235 O O . TYR A 1 282 ? 11.500 1.617 12.002 1.00 40.00 282 TYR A O 1
ATOM 2243 N N . LEU A 1 283 ? 12.826 2.307 13.683 1.00 38.12 283 LEU A N 1
ATOM 2244 C CA . LEU A 1 283 ? 11.786 2.726 14.628 1.00 38.12 283 LEU A CA 1
ATOM 2245 C C . LEU A 1 283 ? 10.918 3.881 14.100 1.00 38.12 283 LEU A C 1
ATOM 2247 O O . LEU A 1 283 ? 9.975 4.279 14.758 1.00 38.12 283 LEU A O 1
ATOM 2251 N N . PHE A 1 284 ? 11.175 4.436 12.917 1.00 33.41 284 PHE A N 1
ATOM 2252 C CA . PHE A 1 284 ? 10.405 5.580 12.429 1.00 33.41 284 PHE A CA 1
ATOM 2253 C C . PHE A 1 284 ? 9.098 5.212 11.694 1.00 33.41 284 PHE A C 1
ATOM 2255 O O . PHE A 1 284 ? 8.259 6.087 11.510 1.00 33.41 284 PHE A O 1
ATOM 2262 N N . TYR A 1 285 ? 8.895 3.952 11.265 1.00 39.84 285 TYR A N 1
ATOM 2263 C CA . TYR A 1 285 ? 7.822 3.631 10.295 1.00 39.84 285 TYR A CA 1
ATOM 2264 C C . TYR A 1 285 ? 6.909 2.440 10.609 1.00 39.84 285 TYR A C 1
ATOM 2266 O O . TYR A 1 285 ? 5.853 2.319 9.990 1.00 39.84 285 TYR A O 1
ATOM 2274 N N . SER A 1 286 ? 7.221 1.582 11.583 1.00 38.41 286 SER A N 1
ATOM 2275 C CA . SER A 1 286 ? 6.161 0.746 12.155 1.00 38.41 286 SER A CA 1
ATOM 2276 C C . SER A 1 286 ? 5.356 1.643 13.084 1.00 38.41 286 SER A C 1
ATOM 2278 O O . SER A 1 286 ? 5.905 2.060 14.098 1.00 38.41 286 SER A O 1
ATOM 2280 N N . GLY A 1 287 ? 4.085 1.923 12.784 1.00 35.59 287 GLY A N 1
ATOM 2281 C CA . GLY A 1 287 ? 3.179 2.716 13.638 1.00 35.59 287 GLY A CA 1
ATOM 2282 C C . GLY A 1 287 ? 3.093 2.276 15.114 1.00 35.59 287 GLY A C 1
ATOM 2283 O O . GLY A 1 287 ? 2.493 2.967 15.920 1.00 35.59 287 GLY A O 1
ATOM 2284 N N . PHE A 1 288 ? 3.754 1.178 15.484 1.00 33.53 288 PHE A N 1
ATOM 2285 C CA . PHE A 1 288 ? 4.034 0.732 16.849 1.00 33.53 288 PHE A CA 1
ATOM 2286 C C . PHE A 1 288 ? 5.099 1.539 17.614 1.00 33.53 288 PHE A C 1
ATOM 2288 O O . PHE A 1 288 ? 5.187 1.414 18.832 1.00 33.53 288 PHE A O 1
ATOM 2295 N N . ALA A 1 289 ? 5.929 2.340 16.944 1.00 38.78 289 ALA A N 1
ATOM 2296 C CA . ALA A 1 289 ? 7.044 3.046 17.580 1.00 38.78 289 ALA A CA 1
ATOM 2297 C C . ALA A 1 289 ? 6.711 4.479 18.025 1.00 38.78 289 ALA A C 1
ATOM 2299 O O . ALA A 1 289 ? 7.429 5.023 18.854 1.00 38.78 289 ALA A O 1
ATOM 2300 N N . TRP A 1 290 ? 5.592 5.064 17.581 1.00 35.59 290 TRP A N 1
ATOM 2301 C CA . TRP A 1 290 ? 5.027 6.219 18.297 1.00 35.59 290 TRP A CA 1
ATOM 2302 C C . TRP A 1 290 ? 4.584 5.836 19.715 1.00 35.59 290 TRP A C 1
ATOM 2304 O O . TRP A 1 290 ? 4.634 6.670 20.609 1.00 35.59 290 TRP A O 1
ATOM 2314 N N . GLN A 1 291 ? 4.227 4.566 19.927 1.00 40.09 291 GLN A N 1
ATOM 2315 C CA . GLN A 1 291 ? 3.786 4.050 21.226 1.00 40.09 291 GLN A CA 1
ATOM 2316 C C . GLN A 1 291 ? 4.939 3.492 22.077 1.00 40.09 291 GLN A C 1
ATOM 2318 O O . GLN A 1 291 ? 4.792 3.339 23.282 1.00 40.09 291 GLN A O 1
ATOM 2323 N N . ASN A 1 292 ? 6.085 3.175 21.460 1.00 38.44 292 ASN A N 1
ATOM 2324 C CA . ASN A 1 292 ? 7.228 2.532 22.121 1.00 38.44 292 ASN A CA 1
ATOM 2325 C C . ASN A 1 292 ? 8.566 3.163 21.716 1.00 38.44 292 ASN A C 1
ATOM 2327 O O . ASN A 1 292 ? 9.565 2.459 21.558 1.00 38.44 292 ASN A O 1
ATOM 2331 N N . ALA A 1 293 ? 8.618 4.485 21.532 1.00 39.00 293 ALA A N 1
ATOM 2332 C CA . ALA A 1 293 ? 9.878 5.164 21.789 1.00 39.00 293 ALA A CA 1
ATOM 2333 C C . ALA A 1 293 ? 10.176 4.877 23.263 1.00 39.00 293 ALA A C 1
ATOM 2335 O O . ALA A 1 293 ? 9.523 5.436 24.141 1.00 39.00 293 ALA A O 1
ATOM 2336 N N . GLU A 1 294 ? 11.053 3.907 23.520 1.00 44.00 294 GLU A N 1
ATOM 2337 C CA . GLU A 1 294 ? 11.582 3.637 24.850 1.00 44.00 294 GLU A CA 1
ATOM 2338 C C . GLU A 1 294 ? 12.319 4.906 25.304 1.00 44.00 294 GLU A C 1
ATOM 2340 O O . GLU A 1 294 ? 13.529 5.043 25.152 1.00 44.00 294 GLU A O 1
ATOM 2345 N N . GLU A 1 295 ? 11.577 5.868 25.853 1.00 40.72 295 GLU A N 1
ATOM 2346 C CA . GLU A 1 295 ? 12.058 6.551 27.040 1.00 40.72 295 GLU A CA 1
ATOM 2347 C C . GLU A 1 295 ? 12.398 5.440 28.024 1.00 40.72 295 GLU A C 1
ATOM 2349 O O . GLU A 1 295 ? 11.593 4.529 28.253 1.00 40.72 295 GLU A O 1
ATOM 2354 N N . SER A 1 296 ? 13.621 5.470 28.543 1.00 44.75 296 SER A N 1
ATOM 2355 C CA . SER A 1 296 ? 14.052 4.498 29.539 1.00 44.75 296 SER A CA 1
ATOM 2356 C C . SER A 1 296 ? 12.984 4.376 30.637 1.00 44.75 296 SER A C 1
ATOM 2358 O O . SER A 1 296 ? 12.335 5.364 30.990 1.00 44.75 296 SER A O 1
ATOM 2360 N N . GLU A 1 297 ? 12.796 3.192 31.233 1.00 48.03 297 GLU A N 1
ATOM 2361 C CA . GLU A 1 297 ? 11.904 3.049 32.403 1.00 48.03 297 GLU A CA 1
ATOM 2362 C C . GLU A 1 297 ? 12.240 4.075 33.516 1.00 48.03 297 GLU A C 1
ATOM 2364 O O . GLU A 1 297 ? 11.393 4.417 34.347 1.00 48.03 297 GLU A O 1
ATOM 2369 N N . GLU A 1 298 ? 13.477 4.587 33.524 1.00 48.44 298 GLU A N 1
ATOM 2370 C CA . GLU A 1 298 ? 13.949 5.692 34.360 1.00 48.44 298 GLU A CA 1
ATOM 2371 C C . GLU A 1 298 ? 13.338 7.056 33.986 1.00 48.44 298 GLU A C 1
ATOM 2373 O O . GLU A 1 298 ? 12.917 7.794 34.879 1.00 48.44 298 GLU A O 1
ATOM 2378 N N . GLU A 1 299 ? 13.225 7.383 32.698 1.00 46.28 299 GLU A N 1
ATOM 2379 C CA . GLU A 1 299 ? 12.612 8.620 32.197 1.00 46.28 299 GLU A CA 1
ATOM 2380 C C . GLU A 1 299 ? 11.082 8.600 32.305 1.00 46.28 299 GLU A C 1
ATOM 2382 O O . GLU A 1 299 ? 10.501 9.588 32.755 1.00 46.28 299 GLU A O 1
ATOM 2387 N N . GLN A 1 300 ? 10.422 7.463 32.048 1.00 45.62 300 GLN A N 1
ATOM 2388 C CA . GLN A 1 300 ? 8.967 7.339 32.242 1.00 45.62 300 GLN A CA 1
ATOM 2389 C C . GLN A 1 300 ? 8.559 7.481 33.719 1.00 45.62 300 GLN A C 1
ATOM 2391 O O . GLN A 1 300 ? 7.534 8.098 34.032 1.00 45.62 300 GLN A O 1
ATOM 2396 N N . ARG A 1 301 ? 9.386 6.984 34.655 1.00 45.88 301 ARG A N 1
ATOM 2397 C CA . ARG A 1 301 ? 9.212 7.225 36.102 1.00 45.88 301 ARG A CA 1
ATOM 2398 C C . ARG A 1 301 ? 9.472 8.674 36.506 1.00 45.88 301 ARG A C 1
ATOM 2400 O O . ARG A 1 301 ? 8.920 9.120 37.510 1.00 45.88 301 ARG A O 1
ATOM 2407 N N . ALA A 1 302 ? 10.310 9.394 35.764 1.00 48.31 302 ALA A N 1
ATOM 2408 C CA . ALA A 1 302 ? 10.632 10.789 36.040 1.00 48.31 302 ALA A CA 1
ATOM 2409 C C . ALA A 1 302 ? 9.587 11.764 35.462 1.00 48.31 302 ALA A C 1
ATOM 2411 O O . ALA A 1 302 ? 9.287 12.774 36.101 1.00 48.31 302 ALA A O 1
ATOM 2412 N N . ALA A 1 303 ? 9.011 11.460 34.293 1.00 43.38 303 ALA A N 1
ATOM 2413 C CA . ALA A 1 303 ? 8.028 12.302 33.607 1.00 43.38 303 ALA A CA 1
ATOM 2414 C C . ALA A 1 303 ? 6.611 12.164 34.187 1.00 43.38 303 ALA A C 1
ATOM 2416 O O . ALA A 1 303 ? 5.897 13.159 34.341 1.00 43.38 303 ALA A O 1
ATOM 2417 N N . SER A 1 304 ? 6.218 10.954 34.599 1.00 43.69 304 SER A N 1
ATOM 2418 C CA . SER A 1 304 ? 5.021 10.750 35.416 1.00 43.69 304 SER A CA 1
ATOM 2419 C C . SER A 1 304 ? 5.357 11.108 36.853 1.00 43.69 304 SER A C 1
ATOM 2421 O O . SER A 1 304 ? 5.707 10.234 37.642 1.00 43.69 304 SER A O 1
ATOM 2423 N N . GLY A 1 305 ? 5.297 12.401 37.190 1.00 43.66 305 GLY A N 1
ATOM 2424 C CA . GLY A 1 305 ? 5.486 12.872 38.559 1.00 43.66 305 GLY A CA 1
ATOM 2425 C C . GLY A 1 305 ? 4.698 11.977 39.505 1.00 43.66 305 GLY A C 1
ATOM 2426 O O . GLY A 1 305 ? 3.469 12.005 39.483 1.00 43.66 305 GLY A O 1
ATOM 2427 N N . MET A 1 306 ? 5.409 11.126 40.258 1.00 39.69 306 MET A N 1
ATOM 2428 C CA . MET A 1 306 ? 4.791 10.102 41.089 1.00 39.69 306 MET A CA 1
ATOM 2429 C C . MET A 1 306 ? 3.770 10.794 41.981 1.00 39.69 306 MET A C 1
ATOM 2431 O O . MET A 1 306 ? 4.138 11.516 42.915 1.00 39.69 306 MET A O 1
ATOM 2435 N N . GLY A 1 307 ? 2.484 10.592 41.684 1.00 43.44 307 GLY A N 1
ATOM 2436 C CA . GLY A 1 307 ? 1.424 10.940 42.609 1.00 43.44 307 GLY A CA 1
ATOM 2437 C C . GLY A 1 307 ? 1.822 10.325 43.941 1.00 43.44 307 GLY A C 1
ATOM 2438 O O . GLY A 1 307 ? 2.118 9.131 44.002 1.00 43.44 307 GLY A O 1
ATOM 2439 N N . LYS A 1 308 ? 1.962 11.155 44.981 1.00 49.22 308 LYS A N 1
ATOM 2440 C CA . LYS A 1 308 ? 2.352 10.674 46.307 1.00 49.22 308 LYS A CA 1
ATOM 2441 C C . LYS A 1 308 ? 1.377 9.570 46.686 1.00 49.22 308 LYS A C 1
ATOM 2443 O O . LYS A 1 308 ? 0.2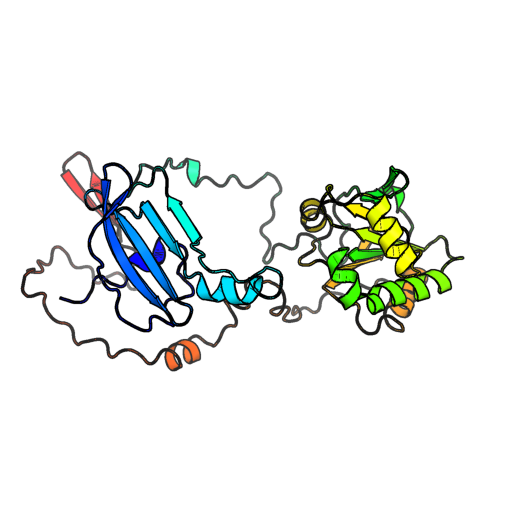14 9.857 46.953 1.00 49.22 308 LYS A O 1
ATOM 2448 N N . ILE A 1 309 ? 1.859 8.330 46.690 1.00 48.41 309 ILE A N 1
ATOM 2449 C CA . ILE A 1 309 ? 1.093 7.184 47.164 1.00 48.41 309 ILE A CA 1
ATOM 2450 C C . ILE A 1 309 ? 0.671 7.533 48.589 1.00 48.41 309 ILE A C 1
ATOM 2452 O O . ILE A 1 309 ? 1.521 7.800 49.446 1.00 48.41 309 ILE A O 1
ATOM 2456 N N . ALA A 1 310 ? -0.640 7.617 48.819 1.00 47.12 310 ALA A N 1
ATOM 2457 C CA . ALA A 1 310 ? -1.157 7.867 50.150 1.00 47.12 310 ALA A CA 1
ATOM 2458 C C . ALA A 1 310 ? -0.638 6.761 51.085 1.00 47.12 310 ALA A C 1
ATOM 2460 O O . ALA A 1 310 ? -0.580 5.594 50.683 1.00 47.12 310 ALA A O 1
ATOM 2461 N N . PRO A 1 311 ? -0.221 7.093 52.318 1.00 66.62 311 PRO A N 1
ATOM 2462 C CA . PRO A 1 311 ? 0.187 6.075 53.268 1.00 66.62 311 PRO A CA 1
ATOM 2463 C C . PRO A 1 311 ? -0.955 5.063 53.457 1.00 66.62 311 PRO A C 1
ATOM 2465 O O . PRO A 1 311 ? -2.122 5.465 53.438 1.00 66.62 311 PRO A O 1
ATOM 2468 N N . PRO A 1 312 ? -0.641 3.769 53.650 1.00 66.81 312 PRO A N 1
ATOM 2469 C CA . PRO A 1 312 ? -1.649 2.727 53.790 1.00 66.81 312 PRO A CA 1
ATOM 2470 C C . PRO A 1 312 ? -2.690 3.110 54.844 1.00 66.81 312 PRO A C 1
ATOM 2472 O O . PRO A 1 312 ? -2.347 3.323 56.008 1.00 66.81 312 PRO A O 1
ATOM 2475 N N . SER A 1 313 ? -3.956 3.180 54.447 1.00 70.31 313 SER A N 1
ATOM 2476 C CA . SER A 1 313 ? -5.081 3.357 55.361 1.00 70.31 313 SER A CA 1
ATOM 2477 C C . SER A 1 313 ? -5.891 2.065 55.422 1.00 70.31 313 SER A C 1
ATOM 2479 O O . SER A 1 313 ? -5.987 1.305 54.455 1.00 70.31 313 SER A O 1
ATOM 2481 N N . ALA A 1 314 ? -6.430 1.759 56.600 1.00 67.94 314 ALA A N 1
ATOM 2482 C CA . ALA A 1 314 ? -7.392 0.677 56.724 1.00 67.94 314 ALA A CA 1
ATOM 2483 C C . ALA A 1 314 ? -8.760 1.191 56.239 1.00 67.94 314 ALA A C 1
ATOM 2485 O O . ALA A 1 314 ? -9.143 2.293 56.624 1.00 67.94 314 ALA A O 1
ATOM 2486 N N . PRO A 1 315 ? -9.507 0.430 55.424 1.00 68.06 315 PRO A N 1
ATOM 2487 C CA . PRO A 1 315 ? -10.853 0.827 55.030 1.00 68.06 315 PRO A CA 1
ATOM 2488 C C . PRO A 1 315 ? -11.783 0.884 56.254 1.00 68.06 315 PRO A C 1
ATOM 2490 O O . PRO A 1 315 ? -11.919 -0.102 56.974 1.00 68.06 315 PRO A O 1
ATOM 2493 N N . ASP A 1 316 ? -12.471 2.011 56.455 1.00 72.44 316 ASP A N 1
ATOM 2494 C CA . ASP A 1 316 ? -13.342 2.247 57.626 1.00 72.44 316 ASP A CA 1
ATOM 2495 C C . ASP A 1 316 ? -14.535 1.276 57.719 1.00 72.44 316 ASP A C 1
ATOM 2497 O O . ASP A 1 316 ? -15.102 1.067 58.791 1.00 72.44 316 ASP A O 1
ATOM 2501 N N . LEU A 1 317 ? -14.926 0.680 56.588 1.00 68.38 317 LEU A N 1
ATOM 2502 C CA . LEU A 1 317 ? -16.105 -0.183 56.460 1.00 68.38 317 LEU A CA 1
ATOM 2503 C C . LEU A 1 317 ? -15.767 -1.663 56.232 1.00 68.38 317 LEU A C 1
ATOM 2505 O O . LEU A 1 317 ? -16.671 -2.496 56.228 1.00 68.38 317 LEU A O 1
ATOM 2509 N N . LEU A 1 318 ? -14.491 -2.009 56.034 1.00 65.25 318 LEU A N 1
ATOM 2510 C CA . LEU A 1 318 ? -14.069 -3.375 55.721 1.00 65.25 318 LEU A CA 1
ATOM 2511 C C . LEU A 1 318 ? -13.013 -3.841 56.720 1.00 65.25 318 LEU A C 1
ATOM 2513 O O . LEU A 1 318 ? -11.946 -3.252 56.867 1.00 65.25 318 LEU A O 1
ATOM 2517 N N . ARG A 1 319 ? -13.282 -4.958 57.395 1.00 69.44 319 ARG A N 1
ATOM 2518 C CA . ARG A 1 319 ? -12.323 -5.572 58.315 1.00 69.44 319 ARG A CA 1
ATOM 2519 C C . ARG A 1 319 ? -11.525 -6.632 57.557 1.00 69.44 319 ARG A C 1
ATOM 2521 O O . ARG A 1 319 ? -12.077 -7.661 57.182 1.00 69.44 319 ARG A O 1
ATOM 2528 N N . ARG A 1 320 ? -10.227 -6.400 57.324 1.00 67.19 320 ARG A N 1
ATOM 2529 C CA . ARG A 1 320 ? -9.342 -7.436 56.761 1.00 67.19 320 ARG A CA 1
ATOM 2530 C C . ARG A 1 320 ? -9.181 -8.576 57.764 1.00 67.19 320 ARG A C 1
ATOM 2532 O O . ARG A 1 320 ? -8.634 -8.376 58.846 1.00 67.19 320 ARG A O 1
ATOM 2539 N N . THR A 1 321 ? -9.575 -9.775 57.360 1.00 72.94 321 THR A N 1
ATOM 2540 C CA . THR A 1 321 ? -9.237 -11.019 58.056 1.00 72.94 321 THR A CA 1
ATOM 2541 C C . THR A 1 321 ? -8.106 -11.694 57.292 1.00 72.94 321 THR A C 1
ATOM 2543 O O . THR A 1 321 ? -8.214 -11.925 56.090 1.00 72.94 321 THR A O 1
ATOM 2546 N N . ARG A 1 322 ? -6.985 -11.980 57.963 1.00 71.12 322 ARG A N 1
ATOM 2547 C CA . ARG A 1 322 ? -5.882 -12.728 57.349 1.00 71.12 322 ARG A CA 1
ATOM 2548 C C . ARG A 1 322 ? -6.300 -14.194 57.234 1.00 71.12 322 ARG A C 1
ATOM 2550 O O . ARG A 1 322 ? -6.420 -14.860 58.254 1.00 71.12 322 ARG A O 1
ATOM 2557 N N . LEU A 1 323 ? -6.503 -14.670 56.007 1.00 66.44 323 LEU A N 1
ATOM 2558 C CA . LEU A 1 323 ? -6.880 -16.063 55.740 1.00 66.44 323 LEU A CA 1
ATOM 2559 C C . LEU A 1 323 ? -5.661 -17.000 55.660 1.00 66.44 323 LEU A C 1
ATOM 2561 O O . LEU A 1 323 ? -5.766 -18.171 56.000 1.00 66.44 323 LEU A O 1
ATOM 2565 N N . TRP A 1 324 ? -4.498 -16.484 55.251 1.00 67.50 324 TRP A N 1
ATOM 2566 C CA . TRP A 1 324 ? -3.289 -17.267 54.958 1.00 67.50 324 TRP A CA 1
ATOM 2567 C C . TRP A 1 324 ? -2.035 -16.373 55.024 1.00 67.50 324 TRP A C 1
ATOM 2569 O O . TRP A 1 324 ? -2.140 -15.149 54.898 1.00 67.50 324 TRP A O 1
ATOM 2579 N N . ASN A 1 325 ? -0.842 -16.969 55.169 1.00 75.69 325 ASN A N 1
ATOM 2580 C CA . ASN A 1 325 ? 0.454 -16.326 54.893 1.00 75.69 325 ASN A CA 1
ATOM 2581 C C . ASN A 1 325 ? 1.429 -17.313 54.206 1.00 75.69 325 ASN A C 1
ATOM 2583 O O . ASN A 1 325 ? 1.491 -18.464 54.624 1.00 75.69 325 ASN A O 1
ATOM 2587 N N . CYS A 1 326 ? 2.216 -16.865 53.218 1.00 68.69 326 CYS A N 1
ATOM 2588 C CA . CYS A 1 326 ? 3.295 -17.646 52.593 1.00 68.69 326 CYS A CA 1
ATOM 2589 C C . CYS A 1 326 ? 4.553 -16.776 52.465 1.00 68.69 326 CYS A C 1
ATOM 2591 O O . CYS A 1 326 ? 4.525 -15.740 51.807 1.00 68.69 326 CYS A O 1
ATOM 2593 N N . SER A 1 327 ? 5.647 -17.187 53.110 1.00 78.56 327 SER A N 1
ATOM 2594 C CA . SER A 1 327 ? 6.932 -16.468 53.120 1.00 78.56 327 SER A CA 1
ATOM 2595 C C . SER A 1 327 ? 8.002 -17.099 52.225 1.00 78.56 327 SER A C 1
ATOM 2597 O O . SER A 1 327 ? 9.130 -16.618 52.191 1.00 78.56 327 SER A O 1
ATOM 2599 N N . GLU A 1 328 ? 7.679 -18.195 51.539 1.00 73.12 328 GLU A N 1
ATOM 2600 C CA . GLU A 1 328 ? 8.646 -18.998 50.776 1.00 73.12 328 GLU A CA 1
ATOM 2601 C C . GLU A 1 328 ? 8.776 -18.556 49.309 1.00 73.12 328 GLU A C 1
ATOM 2603 O O . GLU A 1 328 ? 9.773 -18.855 48.650 1.00 73.12 328 GLU A O 1
ATOM 2608 N N . LEU A 1 329 ? 7.804 -17.798 48.798 1.00 67.00 329 LEU A N 1
ATOM 2609 C CA . LEU A 1 329 ? 7.810 -17.290 47.429 1.00 67.00 329 LEU A CA 1
ATOM 2610 C C . LEU A 1 329 ? 8.612 -15.992 47.324 1.00 67.00 329 LEU A C 1
ATOM 2612 O O . LEU A 1 329 ? 8.249 -14.966 47.896 1.00 67.00 329 LEU A O 1
ATOM 2616 N N . LYS A 1 330 ? 9.698 -16.035 46.547 1.00 67.19 330 LYS A N 1
ATOM 2617 C CA . LYS A 1 330 ? 10.555 -14.868 46.275 1.00 67.19 330 LYS A CA 1
ATOM 2618 C C . LYS A 1 330 ? 9.945 -13.896 45.262 1.00 67.19 330 LYS A C 1
ATOM 2620 O O . LYS A 1 330 ? 10.280 -12.717 45.287 1.00 67.19 330 LYS A O 1
ATOM 2625 N N . GLN A 1 331 ? 9.076 -14.394 44.385 1.00 60.75 331 GLN A N 1
ATOM 2626 C CA . GLN A 1 331 ? 8.340 -13.629 43.379 1.00 60.75 331 GLN A CA 1
ATOM 2627 C C . GLN A 1 331 ? 6.964 -14.283 43.209 1.00 60.75 331 GLN A C 1
ATOM 2629 O O . GLN A 1 331 ? 6.836 -15.208 42.410 1.00 60.75 331 GLN A O 1
ATOM 2634 N N . PRO A 1 332 ? 5.959 -13.911 44.019 1.00 60.69 332 PRO A N 1
ATOM 2635 C CA . PRO A 1 332 ? 4.620 -14.449 43.830 1.00 60.69 332 PRO A CA 1
ATOM 2636 C C . PRO A 1 332 ? 4.079 -13.983 42.473 1.00 60.69 332 PRO A C 1
ATOM 2638 O O . PRO A 1 332 ? 4.165 -12.798 42.146 1.00 60.69 332 PRO A O 1
ATOM 2641 N N . GLY A 1 333 ? 3.572 -14.931 41.684 1.00 61.25 333 GLY A N 1
ATOM 2642 C CA . GLY A 1 333 ? 2.843 -14.643 40.457 1.00 61.25 333 GLY A CA 1
ATOM 2643 C C . GLY A 1 333 ? 1.408 -14.211 40.758 1.00 61.25 333 GLY A C 1
ATOM 2644 O O . GLY A 1 333 ? 1.075 -13.777 41.865 1.00 61.25 333 GLY A O 1
ATOM 2645 N N . ASN A 1 334 ? 0.539 -14.334 39.758 1.00 63.53 334 ASN A N 1
ATOM 2646 C CA . ASN A 1 334 ? -0.883 -14.073 39.937 1.00 63.53 334 ASN A CA 1
ATOM 2647 C C . ASN A 1 334 ? -1.508 -15.136 40.847 1.00 63.53 334 ASN A C 1
ATOM 2649 O O . ASN A 1 334 ? -1.397 -16.331 40.585 1.00 63.53 334 ASN A O 1
ATOM 2653 N N . ILE A 1 335 ? -2.216 -14.686 41.881 1.00 67.75 335 ILE A N 1
ATOM 2654 C CA . ILE A 1 335 ? -2.969 -15.570 42.769 1.00 67.75 335 ILE A CA 1
ATOM 2655 C C . ILE A 1 335 ? -4.306 -15.897 42.103 1.00 67.75 335 ILE A C 1
ATOM 2657 O O . ILE A 1 335 ? -5.086 -14.993 41.808 1.00 67.75 335 ILE A O 1
ATOM 2661 N N . VAL A 1 336 ? -4.594 -17.182 41.910 1.00 68.62 336 VAL A N 1
ATOM 2662 C CA . VAL A 1 336 ? -5.871 -17.662 41.368 1.00 68.62 336 VAL A CA 1
ATOM 2663 C C . VAL A 1 336 ? -6.597 -18.468 42.434 1.00 68.62 336 VAL A C 1
ATOM 2665 O O . VAL A 1 336 ? -6.057 -19.434 42.971 1.00 68.62 336 VAL A O 1
ATOM 2668 N N . VAL A 1 337 ? -7.841 -18.092 42.728 1.00 73.12 337 VAL A N 1
ATOM 2669 C CA . VAL A 1 337 ? -8.741 -18.890 43.567 1.00 73.12 337 VAL A CA 1
ATOM 2670 C C . VAL A 1 337 ? -9.640 -19.706 42.648 1.00 73.12 337 VAL A C 1
ATOM 2672 O O . VAL A 1 337 ? -10.393 -19.150 41.854 1.00 73.12 337 VAL A O 1
ATOM 2675 N N . VAL A 1 338 ? -9.544 -21.029 42.736 1.00 76.69 338 VAL A N 1
ATOM 2676 C CA . VAL A 1 338 ? -10.406 -21.958 42.006 1.00 76.69 338 VAL A CA 1
ATOM 2677 C C . VAL A 1 338 ? -11.421 -22.529 42.981 1.00 76.69 338 VAL A C 1
ATOM 2679 O O . VAL A 1 338 ? -11.061 -23.227 43.931 1.00 76.69 338 VAL A O 1
ATOM 2682 N N . HIS A 1 339 ? -12.690 -22.246 42.721 1.00 77.06 339 HIS A N 1
ATOM 2683 C CA . HIS A 1 339 ? -13.810 -22.821 43.451 1.00 77.06 339 HIS A CA 1
ATOM 2684 C C . HIS A 1 339 ? -14.139 -24.190 42.853 1.00 77.06 339 HIS A C 1
ATOM 2686 O O . HIS A 1 339 ? -14.452 -24.282 41.665 1.00 77.06 339 HIS A O 1
ATOM 2692 N N . ASP A 1 340 ? -14.076 -25.261 43.646 1.00 72.75 340 ASP A N 1
ATOM 2693 C CA . ASP A 1 340 ? -14.655 -26.535 43.225 1.00 72.75 340 ASP A CA 1
ATOM 2694 C C . ASP A 1 340 ? -16.128 -26.644 43.644 1.00 72.75 340 ASP A C 1
ATOM 2696 O O . ASP A 1 340 ? -16.564 -26.085 44.650 1.00 72.75 340 ASP A O 1
ATOM 2700 N N . GLY A 1 341 ? -16.924 -27.376 42.857 1.00 61.97 341 GLY A N 1
ATOM 2701 C CA . GLY A 1 341 ? -18.358 -27.574 43.116 1.00 61.97 341 GLY A CA 1
ATOM 2702 C C . GLY A 1 341 ? -18.673 -28.320 44.422 1.00 61.97 341 GLY A C 1
ATOM 2703 O O . GLY A 1 341 ? -19.842 -28.507 44.749 1.00 61.97 341 GLY A O 1
ATOM 2704 N N . SER A 1 342 ? -17.646 -28.747 45.165 1.00 70.06 342 SER A N 1
ATOM 2705 C CA . SER A 1 342 ? -17.736 -29.344 46.500 1.00 70.06 342 SER A CA 1
ATOM 2706 C C . SER A 1 342 ? -17.496 -28.349 47.643 1.00 70.06 342 SER A C 1
ATOM 2708 O O . SER A 1 342 ? -17.525 -28.756 48.804 1.00 70.06 342 SER A O 1
ATOM 2710 N N . GLY A 1 343 ? -17.289 -27.059 47.348 1.00 60.41 343 GLY A N 1
ATOM 2711 C CA . GLY A 1 343 ? -17.118 -26.005 48.354 1.00 60.41 343 GLY A CA 1
ATOM 2712 C C . GLY A 1 343 ? -15.723 -25.953 48.981 1.00 60.41 343 GLY A C 1
ATOM 2713 O O . GLY A 1 343 ? -15.564 -25.397 50.067 1.00 60.41 343 GLY A O 1
ATOM 2714 N N . SER A 1 344 ? -14.721 -26.550 48.329 1.00 67.19 344 SER A N 1
ATOM 2715 C CA . SER A 1 344 ? -13.321 -26.499 48.751 1.00 67.19 344 SER A CA 1
ATOM 2716 C C . SER A 1 344 ? -12.550 -25.549 47.835 1.00 67.19 344 SER A C 1
ATOM 2718 O O . SER A 1 344 ? -12.106 -25.927 46.750 1.00 67.19 344 SER A O 1
ATOM 2720 N N . ASP A 1 345 ? -12.385 -24.303 48.266 1.00 77.31 345 ASP A N 1
ATOM 2721 C CA . ASP A 1 345 ? -11.615 -23.315 47.509 1.00 77.31 345 ASP A CA 1
ATOM 2722 C C . ASP A 1 345 ? -10.128 -23.683 47.506 1.00 77.31 345 ASP A C 1
ATOM 2724 O O . ASP A 1 345 ? -9.535 -23.978 48.549 1.00 77.31 345 ASP A O 1
ATOM 2728 N N . ARG A 1 346 ? -9.503 -23.652 46.326 1.00 74.31 346 ARG A N 1
ATOM 2729 C CA . ARG A 1 346 ? -8.065 -23.896 46.158 1.00 74.31 346 ARG A CA 1
ATOM 2730 C C . ARG A 1 346 ? -7.386 -22.625 45.688 1.00 74.31 346 ARG A C 1
ATOM 2732 O O . ARG A 1 346 ? -7.790 -22.038 44.690 1.00 74.31 346 ARG A O 1
ATOM 2739 N N . VAL A 1 347 ? -6.340 -22.220 46.399 1.00 64.62 347 VAL A N 1
ATOM 2740 C CA . VAL A 1 347 ? -5.528 -21.051 46.054 1.00 64.62 347 VAL A CA 1
ATOM 2741 C C . VAL A 1 347 ? -4.265 -21.527 45.347 1.00 64.62 347 VAL A C 1
ATOM 2743 O O . VAL A 1 347 ? -3.490 -22.296 45.915 1.00 64.62 347 VAL A O 1
ATOM 2746 N N . PHE A 1 348 ? -4.066 -21.063 44.121 1.00 62.59 348 PHE A N 1
ATOM 2747 C CA . PHE A 1 348 ? -2.845 -21.236 43.344 1.00 62.59 348 PHE A CA 1
ATOM 2748 C C . PHE A 1 348 ? -2.074 -19.918 43.368 1.00 62.59 348 PHE A C 1
ATOM 2750 O O . PHE A 1 348 ? -2.684 -18.852 43.277 1.00 62.59 348 PHE A O 1
ATOM 2757 N N . VAL A 1 349 ? -0.757 -19.996 43.547 1.00 63.06 349 VAL A N 1
ATOM 2758 C CA . VAL A 1 349 ? 0.147 -18.839 43.634 1.00 63.06 349 VAL A CA 1
ATOM 2759 C C . VAL A 1 349 ? 1.274 -18.992 42.631 1.00 63.06 349 VAL A C 1
ATOM 2761 O O . VAL A 1 349 ? 1.733 -20.149 42.480 1.00 63.06 349 VAL A O 1
#

Foldseek 3Di:
DDDPQPPVCPPPVNVPPPPFQPDDWDWDDWDDDVPFIFTWTWGAGPQGIKTFTAGPPQRWGQKIKDRCNVVQVVCCVPDPRDPDDIDMDGDPPDHDPDDDDPVVPDDDDPVPDDDDPDDQLADAQDFFAWAWKAFLVGDTDILVNLAQAKEKEWFAELVCCVVQVVLQVLVQVVCVVCVVPPRYAYEHEYADDPVCHSVNVVVSCVVSVGDHTYIYDHPVRCCNGVVDLDHRWIWIAANRRGTQDIGHHRDPPSNPVVVVSVVCRVVVHGNPDPQDPDHDPPLPRPPCNVVDPPPDPVNVCVVPPPPPDPPDDDPPPDDDDDPDDDPPDPDDDDWDWDQDPVRDIDIDD